Protein AF-A0A817LJ69-F1 (afdb_monomer)

Radius of gyration: 18.91 Å; Cα contacts (8 Å, |Δi|>4): 247; chains: 1; bounding box: 42×49×67 Å

Solvent-accessible surface area (backbone atoms only — not comparable to full-atom values): 13012 Å² total; per-residue (Å²): 133,82,76,87,74,73,83,72,61,78,32,80,79,81,75,79,72,78,80,63,72,78,69,65,68,77,77,53,69,60,98,86,62,83,71,70,38,56,59,54,48,52,51,45,52,50,49,45,52,50,50,36,62,74,42,54,34,46,66,83,48,51,70,53,58,65,75,51,59,88,45,86,54,73,44,82,38,85,36,38,35,72,30,66,43,64,61,76,77,80,87,45,98,85,52,84,74,53,23,44,48,58,50,49,51,51,51,53,35,52,49,24,61,49,24,70,65,59,24,91,71,23,31,35,41,39,33,47,74,40,79,62,51,69,53,40,66,52,52,71,72,47,51,68,64,68,68,51,74,50,48,80,52,86,74,70,72,59,60,58,63,50,40,37,78,69,41,88,59,45,67,81,80,68,60,68,72,59,45,47,51,39,25,23,69,54,68,33,82,84,54,86,74,41,73,31,33,48,52,50,31,74,76,38,20,36,76,33,68,71,53,43,50,42,53,48,81,130

Structure (mmCIF, N/CA/C/O backbone):
data_AF-A0A817LJ69-F1
#
_entry.id   AF-A0A817LJ69-F1
#
loop_
_atom_site.group_PDB
_atom_site.id
_atom_site.type_symbol
_atom_site.label_atom_id
_atom_site.label_alt_id
_atom_site.label_comp_id
_atom_site.label_asym_id
_atom_site.label_entity_id
_atom_site.label_seq_id
_atom_site.pdbx_PDB_ins_code
_atom_site.Cartn_x
_atom_site.Cartn_y
_atom_site.Cartn_z
_atom_site.occupancy
_atom_site.B_iso_or_equiv
_atom_site.auth_seq_id
_atom_site.auth_comp_id
_atom_site.auth_asym_id
_atom_site.auth_atom_id
_atom_site.pdbx_PDB_model_num
ATOM 1 N N . MET A 1 1 ? -7.085 -13.055 -37.480 1.00 36.28 1 MET A N 1
ATOM 2 C CA . MET A 1 1 ? -7.024 -11.848 -36.635 1.00 36.28 1 MET A CA 1
ATOM 3 C C . MET A 1 1 ? -6.356 -12.301 -35.360 1.00 36.28 1 MET A C 1
ATOM 5 O O . MET A 1 1 ? -6.911 -13.173 -34.706 1.00 36.28 1 MET A O 1
ATOM 9 N N . ASN A 1 2 ? -5.113 -11.869 -35.152 1.00 37.41 2 ASN A N 1
ATOM 10 C CA . ASN A 1 2 ? -4.294 -12.308 -34.027 1.00 37.41 2 ASN A CA 1
ATOM 11 C C . ASN A 1 2 ? -4.920 -11.793 -32.734 1.00 37.41 2 ASN A C 1
ATOM 13 O O . ASN A 1 2 ? -5.248 -10.615 -32.643 1.00 37.41 2 ASN A O 1
ATOM 17 N N . SER A 1 3 ? -5.117 -12.700 -31.785 1.00 39.06 3 SER A N 1
ATOM 18 C CA . SER A 1 3 ? -5.260 -12.373 -30.376 1.00 39.06 3 SER A CA 1
ATOM 19 C C . SER A 1 3 ? -3.998 -11.635 -29.947 1.00 39.06 3 SER A C 1
ATOM 21 O O . SER A 1 3 ? -2.903 -12.165 -30.134 1.00 39.06 3 SER A O 1
ATOM 23 N N . ASP A 1 4 ? -4.154 -10.417 -29.437 1.00 41.88 4 ASP A N 1
ATOM 24 C CA . ASP A 1 4 ? -3.091 -9.677 -28.764 1.00 41.88 4 ASP A CA 1
ATOM 25 C C . ASP A 1 4 ? -2.634 -10.505 -27.553 1.00 41.88 4 ASP A C 1
ATOM 27 O O . ASP A 1 4 ? -3.249 -10.495 -26.488 1.00 41.88 4 ASP A O 1
ATOM 31 N N . GLU A 1 5 ? -1.613 -11.329 -27.765 1.00 46.69 5 GLU A N 1
ATOM 32 C CA . GLU A 1 5 ? -0.989 -12.141 -26.732 1.00 46.69 5 GLU A CA 1
ATOM 33 C C . GLU A 1 5 ? -0.083 -11.197 -25.942 1.00 46.69 5 GLU A C 1
ATOM 35 O O . GLU A 1 5 ? 0.963 -10.761 -26.427 1.00 46.69 5 GLU A O 1
ATOM 40 N N . TYR A 1 6 ? -0.552 -10.782 -24.764 1.00 46.81 6 TYR A N 1
ATOM 41 C CA . TYR A 1 6 ? 0.228 -9.942 -23.863 1.00 46.81 6 TYR A CA 1
ATOM 42 C C . TYR A 1 6 ? 1.556 -10.645 -23.549 1.00 46.81 6 TYR A C 1
ATOM 44 O O . TYR A 1 6 ? 1.548 -11.859 -23.287 1.00 46.81 6 TYR A O 1
ATOM 52 N N . PRO A 1 7 ? 2.692 -9.926 -23.577 1.00 46.00 7 PRO A N 1
ATOM 53 C CA . PRO A 1 7 ? 3.956 -10.518 -23.184 1.00 46.00 7 PRO A CA 1
ATOM 54 C C . PRO A 1 7 ? 3.827 -11.034 -21.756 1.00 46.00 7 PRO A C 1
ATOM 56 O O . PRO A 1 7 ? 3.238 -10.396 -20.884 1.00 46.00 7 PRO A O 1
ATOM 59 N N . GLN A 1 8 ? 4.309 -12.254 -21.564 1.00 50.31 8 GLN A N 1
ATOM 60 C CA . GLN A 1 8 ? 4.265 -12.899 -20.265 1.00 50.31 8 GLN A CA 1
ATOM 61 C C . GLN A 1 8 ? 5.237 -12.174 -19.324 1.00 50.31 8 GLN A C 1
ATOM 63 O O . GLN A 1 8 ? 6.328 -11.814 -19.782 1.00 50.31 8 GLN A O 1
ATOM 68 N N . PRO A 1 9 ? 4.875 -11.973 -18.042 1.00 55.34 9 PRO A N 1
ATOM 69 C CA . PRO A 1 9 ? 5.821 -11.523 -17.027 1.00 55.34 9 PRO A CA 1
ATOM 70 C C . PRO A 1 9 ? 7.094 -12.371 -17.090 1.00 55.34 9 PRO A C 1
ATOM 72 O O . PRO A 1 9 ? 7.025 -13.583 -17.318 1.00 55.34 9 PRO A O 1
ATOM 75 N N . SER A 1 10 ? 8.256 -11.746 -16.907 1.00 56.72 10 SER A N 1
ATOM 76 C CA . SER A 1 10 ? 9.525 -12.480 -16.835 1.00 56.72 10 SER A CA 1
ATOM 77 C C . SER A 1 10 ? 9.630 -13.294 -15.542 1.00 56.72 10 SER A C 1
ATOM 79 O O . SER A 1 10 ? 10.313 -14.318 -15.522 1.00 56.72 10 SER A O 1
ATOM 81 N N . ALA A 1 11 ? 8.930 -12.862 -14.488 1.00 52.97 11 ALA A N 1
ATOM 82 C CA . ALA A 1 11 ? 8.905 -13.523 -13.195 1.00 52.97 11 ALA A CA 1
ATOM 83 C C . ALA A 1 11 ? 8.063 -14.817 -13.212 1.00 52.97 11 ALA A C 1
ATOM 85 O O . ALA A 1 11 ? 6.996 -14.864 -13.839 1.00 52.97 11 ALA A O 1
ATOM 86 N N . PRO A 1 12 ? 8.498 -15.874 -12.499 1.00 56.00 12 PRO A N 1
ATOM 87 C CA . PRO A 1 12 ? 7.677 -17.061 -12.302 1.00 56.00 12 PRO A CA 1
ATOM 88 C C . PRO A 1 12 ? 6.381 -16.702 -11.550 1.00 56.00 12 PRO A C 1
ATOM 90 O O . PRO A 1 12 ? 6.396 -15.823 -10.685 1.00 56.00 12 PRO A O 1
ATOM 93 N N . PRO A 1 13 ? 5.253 -17.378 -11.845 1.00 60.22 13 PRO A N 1
ATOM 94 C CA . PRO A 1 13 ? 4.021 -17.168 -11.097 1.00 60.22 13 PRO A CA 1
ATOM 95 C C . PRO A 1 13 ? 4.216 -17.566 -9.624 1.00 60.22 13 PRO A C 1
ATOM 97 O O . PRO A 1 13 ? 5.005 -18.477 -9.347 1.00 60.22 13 PRO A O 1
ATOM 100 N N . PRO A 1 14 ? 3.484 -16.937 -8.687 1.00 54.94 14 PRO A N 1
ATOM 101 C CA . PRO A 1 14 ? 3.523 -17.338 -7.289 1.00 54.94 14 PRO A CA 1
ATOM 102 C C . PRO A 1 14 ? 3.156 -18.822 -7.105 1.00 54.94 14 PRO A C 1
ATOM 104 O O . PRO A 1 14 ? 2.347 -19.352 -7.882 1.00 54.94 14 PRO A O 1
ATOM 107 N N . PRO A 1 15 ? 3.730 -19.521 -6.104 1.00 58.12 15 PRO A N 1
ATOM 108 C CA . PRO A 1 15 ? 3.373 -20.896 -5.815 1.00 58.12 15 PRO A CA 1
ATOM 109 C C . PRO A 1 15 ? 1.909 -20.971 -5.352 1.00 58.12 15 PRO A C 1
ATOM 111 O O . PRO A 1 15 ? 1.328 -19.985 -4.896 1.00 58.12 15 PRO A O 1
ATOM 114 N N . PRO A 1 16 ? 1.268 -22.144 -5.460 1.00 59.88 16 PRO A N 1
ATOM 115 C CA . PRO A 1 16 ? -0.074 -22.328 -4.931 1.00 59.88 16 PRO A CA 1
ATOM 116 C C . PRO A 1 16 ? -0.070 -22.239 -3.395 1.00 59.88 16 PRO A C 1
ATOM 118 O O . PRO A 1 16 ? 0.279 -23.194 -2.708 1.00 59.88 16 PRO A O 1
ATOM 121 N N . TYR A 1 17 ? -0.563 -21.121 -2.860 1.00 56.22 17 TYR A N 1
ATOM 122 C CA . TYR A 1 17 ? -0.682 -20.840 -1.419 1.00 56.22 17 TYR A CA 1
ATOM 123 C C . TYR A 1 17 ? -1.642 -21.771 -0.644 1.00 56.22 17 TYR A C 1
ATOM 125 O O . TYR A 1 17 ? -1.773 -21.702 0.575 1.00 56.22 17 TYR A O 1
ATOM 133 N N . TYR A 1 18 ? -2.323 -22.694 -1.330 1.00 50.97 18 TYR A N 1
ATOM 134 C CA . TYR A 1 18 ? -3.290 -23.612 -0.719 1.00 50.97 18 TYR A CA 1
ATOM 135 C C . TYR A 1 18 ? -2.658 -24.760 0.086 1.00 50.97 18 TYR A C 1
ATOM 137 O O . TYR A 1 18 ? -3.371 -25.404 0.858 1.00 50.97 18 TYR A O 1
ATOM 145 N N . GLU A 1 19 ? -1.359 -25.039 -0.067 1.00 44.38 19 GLU A N 1
ATOM 146 C CA . GLU A 1 19 ? -0.724 -26.192 0.592 1.00 44.38 19 GLU A CA 1
ATOM 147 C C . GLU A 1 19 ? -0.265 -25.912 2.039 1.00 44.38 19 GLU A C 1
ATOM 149 O O . GLU A 1 19 ? -0.138 -26.858 2.819 1.00 44.38 19 GLU A O 1
ATOM 154 N N . HIS A 1 20 ? -0.137 -24.643 2.454 1.00 45.78 20 HIS A N 1
ATOM 155 C CA . HIS A 1 20 ? 0.365 -24.258 3.788 1.00 45.78 20 HIS A CA 1
ATOM 156 C C . HIS A 1 20 ? -0.713 -23.800 4.794 1.00 45.78 20 HIS A C 1
ATOM 158 O O . HIS A 1 20 ? -0.434 -23.638 5.981 1.00 45.78 20 HIS A O 1
ATOM 164 N N . VAL A 1 21 ? -1.984 -23.710 4.382 1.00 47.69 21 VAL A N 1
ATOM 165 C CA . VAL A 1 21 ? -3.104 -23.174 5.200 1.00 47.69 21 VAL A CA 1
ATOM 166 C C . VAL A 1 21 ? -3.437 -24.024 6.449 1.00 47.69 21 VAL A C 1
ATOM 168 O O . VAL A 1 21 ? -4.276 -23.645 7.271 1.00 47.69 21 VAL A O 1
ATOM 171 N N . ASN A 1 22 ? -2.817 -25.194 6.625 1.00 41.47 22 ASN A N 1
ATOM 172 C CA . ASN A 1 22 ? -3.179 -26.130 7.692 1.00 41.47 22 ASN A CA 1
ATOM 173 C C . ASN A 1 22 ? -2.312 -26.082 8.960 1.00 41.47 22 ASN A C 1
ATOM 175 O O . ASN A 1 22 ? -2.765 -26.654 9.950 1.00 41.47 22 ASN A O 1
ATOM 179 N N . ASP A 1 23 ? -1.162 -25.397 8.991 1.00 48.16 23 ASP A N 1
ATOM 180 C CA . ASP A 1 23 ? -0.288 -25.413 10.187 1.00 48.16 23 ASP A CA 1
ATOM 181 C C . ASP A 1 23 ? -0.458 -24.176 11.100 1.00 48.16 23 ASP A C 1
ATOM 183 O O . ASP A 1 23 ? -0.459 -24.290 12.326 1.00 48.16 23 ASP A O 1
ATOM 187 N N . ASN A 1 24 ? -0.767 -22.998 10.542 1.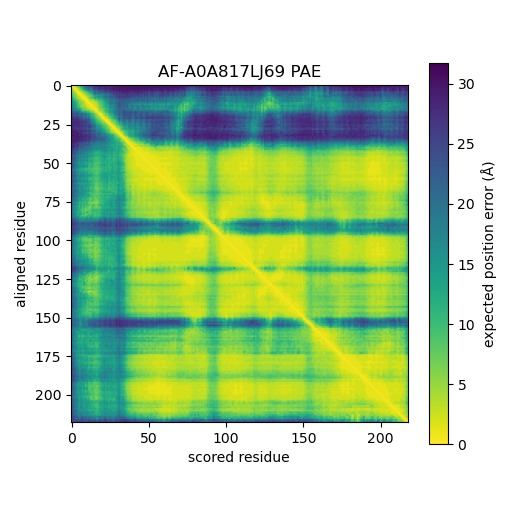00 43.06 24 ASN A N 1
ATOM 188 C CA . ASN A 1 24 ? -0.846 -21.746 11.320 1.00 43.06 24 ASN A CA 1
ATOM 189 C C . ASN A 1 24 ? -2.188 -21.491 12.037 1.00 43.06 24 ASN A C 1
ATOM 191 O O . ASN A 1 24 ? -2.324 -20.516 12.780 1.00 43.06 24 ASN A O 1
ATOM 195 N N . ARG A 1 25 ? -3.183 -22.389 11.925 1.00 46.47 25 ARG A N 1
ATOM 196 C CA . ARG A 1 25 ? -4.442 -22.272 12.702 1.00 46.47 25 ARG A CA 1
ATOM 197 C C . ARG A 1 25 ? -4.231 -22.377 14.217 1.00 46.47 25 ARG A C 1
ATOM 199 O O . ARG A 1 25 ? -5.112 -21.969 14.967 1.00 46.47 25 ARG A O 1
ATOM 206 N N . HIS A 1 26 ? -3.087 -22.899 14.666 1.00 44.28 26 HIS A N 1
ATOM 207 C CA . HIS A 1 26 ? -2.751 -23.022 16.087 1.00 44.28 26 HIS A CA 1
ATOM 208 C C . HIS A 1 26 ? -2.149 -21.758 16.723 1.00 44.28 26 HIS A C 1
ATOM 210 O O . HIS A 1 26 ? -1.996 -21.728 17.943 1.00 44.28 26 HIS A O 1
ATOM 216 N N . LEU A 1 27 ? -1.839 -20.718 15.941 1.00 43.34 27 LEU A N 1
ATOM 217 C CA . LEU A 1 27 ? -1.236 -19.475 16.447 1.00 43.34 27 LEU A CA 1
ATOM 218 C C . LEU A 1 27 ? -2.262 -18.387 16.790 1.00 43.34 27 LEU A C 1
ATOM 220 O O . LEU A 1 27 ? -1.914 -17.385 17.416 1.00 43.34 27 LEU A O 1
ATOM 224 N N . TYR A 1 28 ? -3.534 -18.596 16.443 1.00 47.81 28 TYR A N 1
ATOM 225 C CA . TYR A 1 28 ? -4.620 -17.719 16.863 1.00 47.81 28 TYR A CA 1
ATOM 226 C C . TYR A 1 28 ? -5.336 -18.334 18.069 1.00 47.81 28 TYR A C 1
ATOM 228 O O . TYR A 1 28 ? -5.794 -19.474 17.980 1.00 47.81 28 TYR A O 1
ATOM 236 N N . PRO A 1 29 ? -5.450 -17.606 19.193 1.00 46.12 29 PRO A N 1
ATOM 237 C CA . PRO A 1 29 ? -6.107 -18.131 20.380 1.00 46.12 29 PRO A CA 1
ATOM 238 C C . PRO A 1 29 ? -7.566 -18.491 20.073 1.00 46.12 29 PRO A C 1
ATOM 240 O O . PRO A 1 29 ? -8.357 -17.638 19.659 1.00 46.12 29 PRO A O 1
ATOM 243 N N . ASP A 1 30 ? -7.914 -19.762 20.289 1.00 47.28 30 ASP A N 1
ATOM 244 C CA . ASP A 1 30 ? -9.291 -20.254 20.257 1.00 47.28 30 ASP A CA 1
ATOM 245 C C . ASP A 1 30 ? -10.093 -19.513 21.347 1.00 47.28 30 ASP A C 1
ATOM 247 O O . ASP A 1 30 ? -9.645 -19.458 22.500 1.00 47.28 30 ASP A O 1
ATOM 251 N N . PRO A 1 31 ? -11.279 -18.944 21.046 1.00 45.59 31 PRO A N 1
ATOM 252 C CA . PRO A 1 31 ? -12.136 -18.317 22.054 1.00 45.59 31 PRO A CA 1
ATOM 253 C C . PRO A 1 31 ? -12.526 -19.236 23.233 1.00 45.59 31 PRO A C 1
ATOM 255 O O . PRO A 1 31 ? -13.113 -18.743 24.200 1.00 45.59 31 PRO A O 1
ATOM 258 N N . HIS A 1 32 ? -12.201 -20.535 23.195 1.00 43.31 32 HIS A N 1
ATOM 259 C CA . HIS A 1 32 ? -12.514 -21.513 24.238 1.00 43.31 32 HIS A CA 1
ATOM 260 C C . HIS A 1 32 ? -11.335 -22.084 25.057 1.00 43.31 32 HIS A C 1
ATOM 262 O O . HIS A 1 32 ? -11.575 -22.981 25.869 1.00 43.31 32 HIS A O 1
ATOM 268 N N . SER A 1 33 ? -10.101 -21.573 24.950 1.00 46.34 33 SER A N 1
ATOM 269 C CA . SER A 1 33 ? -8.949 -22.097 25.715 1.00 46.34 33 SER A CA 1
ATOM 270 C C . SER A 1 33 ? -8.419 -21.135 26.804 1.00 46.34 33 SER A C 1
ATOM 272 O O . SER A 1 33 ? -8.563 -19.913 26.754 1.00 46.34 33 SER A O 1
ATOM 274 N N . THR A 1 34 ? -7.919 -21.711 27.906 1.00 54.56 34 THR A N 1
ATOM 275 C CA . THR A 1 34 ? -7.755 -21.042 29.207 1.00 54.56 34 THR A CA 1
ATOM 276 C C . THR A 1 34 ? -6.292 -20.725 29.548 1.00 54.56 34 THR A C 1
ATOM 278 O O . THR A 1 34 ? -5.454 -21.620 29.620 1.00 54.56 34 THR A O 1
ATOM 281 N N . ARG A 1 35 ? -6.042 -19.451 29.893 1.00 49.34 35 ARG A N 1
ATOM 282 C CA . ARG A 1 35 ? -4.833 -18.826 30.489 1.00 49.34 35 ARG A CA 1
ATOM 283 C C . ARG A 1 35 ? -3.613 -18.539 29.601 1.00 49.34 35 ARG A C 1
ATOM 285 O O . ARG A 1 35 ? -3.123 -17.422 29.701 1.00 49.34 35 ARG A O 1
ATOM 292 N N . ASN A 1 36 ? -3.138 -19.439 28.741 1.00 56.00 36 ASN A N 1
ATOM 293 C CA . ASN A 1 36 ? -2.015 -19.092 27.839 1.00 56.00 36 ASN A CA 1
ATOM 294 C C . ASN A 1 36 ? -2.461 -18.178 26.678 1.00 56.00 36 ASN A C 1
ATOM 296 O O . ASN A 1 36 ? -1.698 -17.340 26.204 1.00 56.00 36 ASN A O 1
ATOM 300 N N . ASP A 1 37 ? -3.734 -18.263 26.293 1.00 59.69 37 ASP A N 1
ATOM 301 C CA . ASP A 1 37 ? -4.321 -17.447 25.227 1.00 59.69 37 ASP A CA 1
ATOM 302 C C . ASP A 1 37 ? -4.526 -15.981 25.612 1.00 59.69 37 ASP A C 1
ATOM 304 O O . ASP A 1 37 ? -4.518 -15.111 24.743 1.00 59.69 37 ASP A O 1
ATOM 308 N N . SER A 1 38 ? -4.693 -15.671 26.904 1.00 66.31 38 SER A N 1
ATOM 309 C CA . SER A 1 38 ? -4.888 -14.281 27.329 1.00 66.31 38 SER A CA 1
ATOM 310 C C . SER A 1 38 ? -3.623 -13.448 27.150 1.00 66.31 38 SER A C 1
ATOM 312 O O . SER A 1 38 ? -3.718 -12.341 26.638 1.00 66.31 38 SER A O 1
ATOM 314 N N . GLU A 1 39 ? -2.448 -13.988 27.489 1.00 68.69 39 GLU A N 1
ATOM 315 C CA . GLU A 1 39 ? -1.175 -13.274 27.307 1.00 68.69 39 GLU A CA 1
ATOM 316 C C . GLU A 1 39 ? -0.835 -13.098 25.820 1.00 68.69 39 GLU A C 1
ATOM 318 O O . GLU A 1 39 ? -0.421 -12.015 25.406 1.00 68.69 39 GLU A O 1
ATOM 323 N N . SER A 1 40 ? -1.088 -14.126 24.999 1.00 76.31 40 SER A N 1
ATOM 324 C CA . SER A 1 40 ? -0.932 -14.051 23.538 1.00 76.31 40 SER A CA 1
ATOM 325 C C . SER A 1 40 ? -1.863 -12.999 22.923 1.00 76.31 40 SER A C 1
ATOM 327 O O . SER A 1 40 ? -1.425 -12.130 22.168 1.00 76.31 40 SER A O 1
ATOM 329 N N . ARG A 1 41 ? -3.142 -12.995 23.318 1.00 78.69 41 ARG A N 1
ATOM 330 C CA . ARG A 1 41 ? -4.126 -12.016 22.845 1.00 78.69 41 ARG A CA 1
ATOM 331 C C . ARG A 1 41 ? -3.795 -10.594 23.294 1.00 78.69 41 ARG A C 1
ATOM 333 O O . ARG A 1 41 ? -3.954 -9.668 22.504 1.00 78.69 41 ARG A O 1
ATOM 340 N N . ASP A 1 42 ? -3.350 -10.409 24.532 1.00 83.81 42 ASP A N 1
ATOM 341 C CA . ASP A 1 42 ? -2.990 -9.092 25.061 1.00 83.81 42 ASP A CA 1
ATOM 342 C C . ASP A 1 42 ? -1.736 -8.543 24.360 1.00 83.81 42 ASP A C 1
ATOM 344 O O . ASP A 1 42 ? -1.712 -7.372 23.976 1.00 83.81 42 ASP A O 1
ATOM 348 N N . SER A 1 43 ? -0.741 -9.399 24.102 1.00 84.94 43 SER A N 1
ATOM 349 C CA . SER A 1 43 ? 0.445 -9.068 23.300 1.00 84.94 43 SER A CA 1
ATOM 350 C C . SER A 1 43 ? 0.073 -8.690 21.861 1.00 84.94 43 SER A C 1
ATOM 352 O O . SER A 1 43 ? 0.476 -7.634 21.367 1.00 84.94 43 SER A O 1
ATOM 354 N N . TYR A 1 44 ? -0.782 -9.488 21.215 1.00 85.31 44 TYR A N 1
ATOM 355 C CA . TYR A 1 44 ? -1.318 -9.190 19.888 1.00 85.31 44 TYR A CA 1
ATOM 356 C C . TYR A 1 44 ? -2.038 -7.835 19.862 1.00 85.31 44 TYR A C 1
ATOM 358 O O . TYR A 1 44 ? -1.742 -6.994 19.015 1.00 85.31 44 TYR A O 1
ATOM 366 N N . MET A 1 45 ? -2.953 -7.582 20.805 1.00 89.38 45 MET A N 1
ATOM 367 C CA . MET A 1 45 ? -3.706 -6.325 20.852 1.00 89.38 45 MET A CA 1
ATOM 368 C C . MET A 1 45 ? -2.786 -5.132 21.116 1.00 89.38 45 MET A C 1
ATOM 370 O O . MET A 1 45 ? -3.006 -4.056 20.562 1.00 89.38 45 MET A O 1
ATOM 374 N N . ALA A 1 46 ? -1.736 -5.302 21.921 1.00 91.38 46 ALA A N 1
ATOM 375 C CA . ALA A 1 46 ? -0.732 -4.266 22.137 1.00 91.38 46 ALA A CA 1
ATOM 376 C C . ALA A 1 46 ? 0.044 -3.945 20.848 1.00 91.38 46 ALA A C 1
ATOM 378 O O . ALA A 1 46 ? 0.174 -2.770 20.497 1.00 91.38 46 ALA A O 1
ATOM 379 N N . ASN A 1 47 ? 0.502 -4.965 20.115 1.00 90.50 47 ASN A N 1
ATOM 380 C CA . ASN A 1 47 ? 1.214 -4.793 18.846 1.00 90.50 47 ASN A CA 1
ATOM 381 C C . ASN A 1 47 ? 0.315 -4.186 17.764 1.00 90.50 47 ASN A C 1
ATOM 383 O O . ASN A 1 47 ? 0.714 -3.230 17.100 1.00 90.50 47 ASN A O 1
ATOM 387 N N . PHE A 1 48 ? -0.925 -4.663 17.652 1.00 93.50 48 PHE A N 1
ATOM 388 C CA . PHE A 1 48 ? -1.917 -4.128 16.726 1.00 93.50 48 PHE A CA 1
ATOM 389 C C . PHE A 1 48 ? -2.229 -2.655 17.015 1.00 93.50 48 PHE A C 1
ATOM 391 O O . PHE A 1 48 ? -2.156 -1.817 16.120 1.00 93.50 48 PHE A O 1
ATOM 398 N N . ASN A 1 49 ? -2.477 -2.296 18.278 1.00 94.56 49 ASN A N 1
ATOM 399 C CA . ASN A 1 49 ? -2.710 -0.901 18.659 1.00 94.56 49 ASN A CA 1
ATOM 400 C C . ASN A 1 49 ? -1.475 -0.026 18.415 1.00 94.56 49 ASN A C 1
ATOM 402 O O . ASN A 1 49 ? -1.604 1.125 17.999 1.00 94.56 49 ASN A O 1
ATOM 406 N N . LYS A 1 50 ? -0.268 -0.551 18.654 1.00 94.94 50 LYS A N 1
ATOM 407 C CA . LYS A 1 50 ? 0.979 0.156 18.344 1.00 94.94 50 LYS A CA 1
ATOM 408 C C . LYS A 1 50 ? 1.095 0.430 16.843 1.00 94.94 50 LYS A C 1
ATOM 410 O O . LYS A 1 50 ? 1.449 1.549 16.479 1.00 94.94 50 LYS A O 1
ATOM 415 N N . PHE A 1 51 ? 0.767 -0.547 15.999 1.00 95.00 51 PHE A N 1
ATOM 416 C CA . PHE A 1 51 ? 0.742 -0.398 14.544 1.00 95.00 51 PHE A CA 1
ATOM 417 C C . PHE A 1 51 ? -0.287 0.653 14.098 1.00 95.00 51 PHE A C 1
ATOM 419 O O . PHE A 1 51 ? 0.078 1.629 13.443 1.00 95.00 51 PHE A O 1
ATOM 426 N N . VAL A 1 52 ? -1.546 0.512 14.529 1.00 96.81 52 VAL A N 1
ATOM 427 C CA . VAL A 1 52 ? -2.652 1.431 14.200 1.00 96.81 52 VAL A CA 1
ATOM 428 C C . VAL A 1 52 ? -2.309 2.872 14.578 1.00 96.81 52 VAL A C 1
ATOM 430 O O . VAL A 1 52 ? -2.466 3.779 13.763 1.00 96.81 52 VAL A O 1
ATOM 433 N N . ASN A 1 53 ? -1.771 3.083 15.782 1.00 96.56 53 ASN A N 1
ATOM 434 C CA . ASN A 1 53 ? -1.377 4.412 16.246 1.00 96.56 53 ASN A CA 1
ATOM 435 C C . ASN A 1 53 ? -0.176 4.969 15.475 1.00 96.56 53 ASN A C 1
ATOM 437 O O . ASN A 1 53 ? -0.156 6.155 15.158 1.00 96.56 53 ASN A O 1
ATOM 441 N N . ARG A 1 54 ? 0.827 4.133 15.169 1.00 96.00 54 ARG A N 1
ATOM 442 C CA . ARG A 1 54 ? 2.030 4.552 14.432 1.00 96.00 54 ARG A CA 1
ATOM 443 C C . ARG A 1 54 ? 1.694 5.059 13.033 1.00 96.00 54 ARG A C 1
ATOM 445 O O . ARG A 1 54 ? 2.329 6.005 12.575 1.00 96.00 54 ARG A O 1
ATOM 452 N N . TYR A 1 55 ? 0.727 4.427 12.374 1.00 96.69 55 TYR A N 1
ATOM 453 C CA . TYR A 1 55 ? 0.338 4.746 11.001 1.00 96.69 55 TYR A CA 1
ATOM 454 C C . TYR A 1 55 ? -0.929 5.597 10.899 1.00 96.69 55 TYR A C 1
ATOM 456 O O . TYR A 1 55 ? -1.413 5.831 9.794 1.00 96.69 55 TYR A O 1
ATOM 464 N N . GLU A 1 56 ? -1.428 6.101 12.032 1.00 96.94 56 GLU A N 1
ATOM 465 C CA . GLU A 1 56 ? -2.599 6.983 12.105 1.00 96.94 56 GLU A CA 1
ATOM 466 C C . GLU A 1 56 ? -3.827 6.380 11.401 1.00 96.94 56 GLU A C 1
ATOM 468 O O . GLU A 1 56 ? -4.572 7.075 10.707 1.00 96.94 56 GLU A O 1
ATOM 473 N N . ILE A 1 57 ? -4.020 5.067 11.544 1.00 97.25 57 ILE A N 1
ATOM 474 C CA . ILE A 1 57 ? -5.149 4.358 10.939 1.00 97.25 57 ILE A CA 1
ATOM 475 C C . ILE A 1 57 ? -6.393 4.684 11.755 1.00 97.25 57 ILE A C 1
ATOM 477 O O . ILE A 1 57 ? -6.449 4.466 12.968 1.00 97.25 57 ILE A O 1
ATOM 481 N N . SER A 1 58 ? -7.405 5.223 11.090 1.00 96.06 58 SER A N 1
ATOM 482 C CA . SER A 1 58 ? -8.669 5.545 11.727 1.00 96.06 58 SER A CA 1
ATOM 483 C C . SER A 1 58 ? -9.375 4.269 12.183 1.00 96.06 58 SER A C 1
ATOM 485 O O . SER A 1 58 ? -9.254 3.198 11.586 1.00 96.06 58 SER A O 1
ATOM 487 N N . ARG A 1 59 ? -10.171 4.376 13.249 1.00 94.19 59 ARG A N 1
ATOM 488 C CA . ARG A 1 59 ? -10.840 3.215 13.853 1.00 94.19 59 ARG A CA 1
ATOM 489 C C . ARG A 1 59 ? -11.672 2.405 12.849 1.00 94.19 59 ARG A C 1
ATOM 491 O O . ARG A 1 59 ? -11.643 1.183 12.889 1.00 94.19 59 ARG A O 1
ATOM 498 N N . ALA A 1 60 ? -12.373 3.085 11.938 1.00 92.50 60 ALA A N 1
ATOM 499 C CA . ALA A 1 60 ? -13.212 2.435 10.931 1.00 92.50 60 ALA A CA 1
ATOM 500 C C . ALA A 1 60 ? -12.411 1.565 9.945 1.00 92.50 60 ALA A C 1
ATOM 502 O O . ALA A 1 60 ? -12.923 0.546 9.487 1.00 92.50 60 ALA A O 1
ATOM 503 N N . PHE A 1 61 ? -11.171 1.951 9.635 1.00 95.31 61 PHE A N 1
ATOM 504 C CA . PHE A 1 61 ? -10.263 1.168 8.798 1.00 95.31 61 PHE A CA 1
ATOM 505 C C . PHE A 1 61 ? -9.545 0.095 9.629 1.00 95.31 61 PHE A C 1
ATOM 507 O O . PHE A 1 61 ? -9.451 -1.054 9.205 1.00 95.31 61 PHE A O 1
ATOM 514 N N . ALA A 1 62 ? -9.114 0.424 10.850 1.00 94.94 62 ALA A N 1
ATOM 515 C CA . ALA A 1 62 ? -8.448 -0.518 11.747 1.00 94.94 62 ALA A CA 1
ATOM 516 C C . ALA A 1 62 ? -9.320 -1.744 12.065 1.00 94.94 62 ALA A C 1
ATOM 518 O O . ALA A 1 62 ? -8.831 -2.868 11.994 1.00 94.94 62 ALA A O 1
ATOM 519 N N . ASP A 1 63 ? -10.616 -1.557 12.337 1.00 92.81 63 ASP A N 1
ATOM 520 C CA . ASP A 1 63 ? -11.538 -2.661 12.642 1.00 92.81 63 ASP A CA 1
ATOM 521 C C . ASP A 1 63 ? -11.609 -3.705 11.498 1.00 92.81 63 ASP A C 1
ATOM 523 O O . ASP A 1 63 ? -11.896 -4.878 11.745 1.00 92.81 63 ASP A O 1
ATOM 527 N N . ARG A 1 64 ? -11.295 -3.307 10.254 1.00 93.44 64 ARG A N 1
ATOM 528 C CA . ARG A 1 64 ? -11.315 -4.173 9.060 1.00 93.44 64 ARG A CA 1
ATOM 529 C C . ARG A 1 64 ? -10.035 -4.973 8.864 1.00 93.44 64 ARG A C 1
ATOM 531 O O . ARG A 1 64 ? -10.097 -6.068 8.317 1.00 93.44 64 ARG A O 1
ATOM 538 N N . LEU A 1 65 ? -8.895 -4.502 9.376 1.00 92.19 65 LEU A N 1
ATOM 539 C CA . LEU A 1 65 ? -7.611 -5.213 9.276 1.00 92.19 65 LEU A CA 1
ATOM 540 C C . LEU A 1 65 ? -7.643 -6.610 9.906 1.00 92.19 65 LEU A C 1
ATOM 542 O O . LEU A 1 65 ? -6.845 -7.470 9.549 1.00 92.19 65 LEU A O 1
ATOM 546 N N . HIS A 1 66 ? -8.580 -6.876 10.817 1.00 88.81 66 HIS A N 1
ATOM 547 C CA . HIS A 1 66 ? -8.784 -8.218 11.356 1.00 88.81 66 HIS A CA 1
ATOM 548 C C . HIS A 1 66 ? -9.195 -9.257 10.301 1.00 88.81 66 HIS A C 1
ATOM 550 O O . HIS A 1 66 ? -9.024 -10.446 10.564 1.00 88.81 66 HIS A O 1
ATOM 556 N N . ALA A 1 67 ? -9.683 -8.837 9.128 1.00 87.31 67 ALA A N 1
ATOM 557 C CA . ALA A 1 67 ? -9.975 -9.723 8.004 1.00 87.31 67 ALA A CA 1
ATOM 558 C C . ALA A 1 67 ? -8.723 -10.415 7.436 1.00 87.31 67 ALA A C 1
ATOM 560 O O . ALA A 1 67 ? -8.850 -11.488 6.862 1.00 87.31 67 ALA A O 1
ATOM 561 N N . LEU A 1 68 ? -7.528 -9.851 7.652 1.00 85.25 68 LEU A N 1
ATOM 562 C CA . LEU A 1 68 ? -6.254 -10.431 7.208 1.00 85.25 68 LEU A CA 1
ATOM 563 C C . LEU A 1 68 ? -5.736 -11.547 8.134 1.00 85.25 68 LEU A C 1
ATOM 565 O O . LEU A 1 68 ? -4.679 -12.118 7.887 1.00 85.25 68 LEU A O 1
ATOM 569 N N . ARG A 1 69 ? -6.434 -11.861 9.236 1.00 82.88 69 ARG A N 1
ATOM 570 C CA . ARG A 1 69 ? -5.996 -12.923 10.155 1.00 82.88 69 ARG A CA 1
ATOM 571 C C . ARG A 1 69 ? -6.046 -14.289 9.479 1.00 82.88 69 ARG A C 1
ATOM 573 O O . ARG A 1 69 ? -7.096 -14.702 8.994 1.00 82.88 69 ARG A O 1
ATOM 580 N N . GLY A 1 70 ? -4.941 -15.024 9.567 1.00 77.88 70 GLY A N 1
ATOM 581 C CA . GLY A 1 70 ? -4.800 -16.353 8.978 1.00 77.88 70 GLY A CA 1
ATOM 582 C C . GLY A 1 70 ? -4.674 -16.338 7.456 1.00 77.88 70 GLY A C 1
ATOM 583 O O . GLY A 1 70 ? -4.792 -17.397 6.844 1.00 77.88 70 GLY A O 1
ATOM 584 N N . CYS A 1 71 ? -4.469 -15.161 6.862 1.00 80.12 71 CYS A N 1
ATOM 585 C CA . CYS A 1 71 ? -4.105 -15.007 5.464 1.00 80.12 71 CYS A CA 1
ATOM 586 C C . CYS A 1 71 ? -2.587 -14.908 5.344 1.00 80.12 71 CYS A C 1
ATOM 588 O O . CYS A 1 71 ? -1.945 -14.282 6.182 1.00 80.12 71 CYS A O 1
ATOM 590 N N . GLU A 1 72 ? -2.061 -15.470 4.265 1.00 80.00 72 GLU A N 1
ATOM 591 C CA . GLU A 1 72 ? -0.720 -15.169 3.778 1.00 80.00 72 GLU A CA 1
ATOM 592 C C . GLU A 1 72 ? -0.791 -13.887 2.950 1.00 80.00 72 GLU A C 1
ATOM 594 O O . GLU A 1 72 ? -1.682 -13.732 2.103 1.00 80.00 72 GLU A O 1
ATOM 599 N N . ILE A 1 73 ? 0.096 -12.935 3.235 1.00 81.50 73 ILE A N 1
ATOM 600 C CA . ILE A 1 73 ? 0.104 -11.645 2.543 1.00 81.50 73 ILE A CA 1
ATOM 601 C C . ILE A 1 73 ? 1.140 -11.688 1.423 1.00 81.50 73 ILE A C 1
ATOM 603 O O . ILE A 1 73 ? 2.339 -11.815 1.656 1.00 81.50 73 ILE A O 1
ATOM 607 N N . VAL A 1 74 ? 0.660 -11.509 0.194 1.00 84.12 74 VAL A N 1
ATOM 608 C CA . VAL A 1 74 ? 1.477 -11.524 -1.020 1.00 84.12 74 VAL A CA 1
ATOM 609 C C . VAL A 1 74 ? 1.300 -10.201 -1.743 1.00 84.12 74 VAL A C 1
ATOM 611 O O . VAL A 1 74 ? 0.174 -9.762 -1.981 1.00 84.12 74 VAL A O 1
ATOM 614 N N . PHE A 1 75 ? 2.408 -9.564 -2.109 1.00 86.06 75 PHE A N 1
ATOM 615 C CA . PHE A 1 75 ? 2.409 -8.296 -2.828 1.00 86.06 75 PHE A CA 1
ATOM 616 C C . PHE A 1 75 ? 2.981 -8.481 -4.231 1.00 86.06 75 PHE A C 1
ATOM 618 O O . PHE A 1 75 ? 4.080 -9.002 -4.385 1.00 86.06 75 PHE A O 1
ATOM 625 N N . ILE A 1 76 ? 2.263 -8.025 -5.258 1.00 86.25 76 ILE A N 1
ATOM 626 C CA . ILE A 1 76 ? 2.754 -7.998 -6.641 1.00 86.25 76 ILE A CA 1
ATOM 627 C C . ILE A 1 76 ? 3.006 -6.538 -7.013 1.00 86.25 76 ILE A C 1
ATOM 629 O O . ILE A 1 76 ? 2.084 -5.728 -7.076 1.00 86.25 76 ILE A O 1
ATOM 633 N N . CYS A 1 77 ? 4.272 -6.199 -7.221 1.00 88.62 77 CYS A N 1
ATOM 634 C CA . CYS A 1 77 ? 4.744 -4.843 -7.448 1.00 88.62 77 CYS A CA 1
ATOM 635 C C . CYS A 1 77 ? 4.953 -4.568 -8.938 1.00 88.62 77 CYS A C 1
ATOM 637 O O . CYS A 1 77 ? 5.741 -5.249 -9.594 1.00 88.62 77 CYS A O 1
ATOM 639 N N . ASP A 1 78 ? 4.321 -3.511 -9.450 1.00 86.56 78 ASP A N 1
ATOM 640 C CA . ASP A 1 78 ? 4.734 -2.923 -10.722 1.00 86.56 78 ASP A CA 1
ATOM 641 C C . ASP A 1 78 ? 6.108 -2.259 -10.560 1.00 86.56 78 ASP A C 1
ATOM 643 O O . ASP A 1 78 ? 6.315 -1.403 -9.696 1.00 86.56 78 ASP A O 1
ATOM 647 N N . ASP A 1 79 ? 7.050 -2.667 -11.398 1.00 90.25 79 ASP A N 1
ATOM 648 C CA . ASP A 1 79 ? 8.392 -2.111 -11.511 1.00 90.25 79 ASP A CA 1
ATOM 649 C C . ASP A 1 79 ? 8.711 -1.694 -12.954 1.00 90.25 79 ASP A C 1
ATOM 651 O O . ASP A 1 79 ? 9.869 -1.726 -13.373 1.00 90.25 79 ASP A O 1
ATOM 655 N N . SER A 1 80 ? 7.684 -1.269 -13.696 1.00 87.50 80 SER A N 1
ATOM 656 C CA . SER A 1 80 ? 7.802 -0.629 -15.008 1.00 87.50 80 SER A CA 1
ATOM 657 C C . SER A 1 80 ? 8.384 0.787 -14.927 1.00 87.50 80 SER A C 1
ATOM 659 O O . SER A 1 80 ? 8.273 1.483 -13.914 1.00 87.50 80 SER A O 1
ATOM 661 N N . GLY A 1 81 ? 8.923 1.293 -16.038 1.00 87.00 81 GLY A N 1
ATOM 662 C CA . GLY A 1 81 ? 9.531 2.622 -16.128 1.00 87.00 81 GLY A CA 1
ATOM 663 C C . GLY A 1 81 ? 8.572 3.746 -15.726 1.00 87.00 81 GLY A C 1
ATOM 664 O O . GLY A 1 81 ? 9.002 4.780 -15.207 1.00 87.00 81 GLY A O 1
ATOM 665 N N . SER A 1 82 ? 7.259 3.521 -15.860 1.00 85.19 82 SER A N 1
ATOM 666 C CA . SER A 1 82 ? 6.209 4.446 -15.416 1.00 85.19 82 SER A CA 1
ATOM 667 C C . SER A 1 82 ? 6.238 4.725 -13.905 1.00 85.19 82 SER A C 1
ATOM 669 O O . SER A 1 82 ? 5.804 5.793 -13.462 1.00 85.19 82 SER A O 1
ATOM 67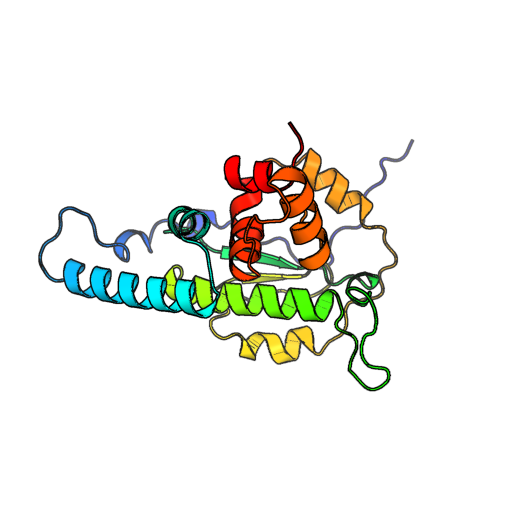1 N N . MET A 1 83 ? 6.827 3.828 -13.111 1.00 88.62 83 MET A N 1
ATOM 672 C CA . MET A 1 83 ? 7.000 3.985 -11.668 1.00 88.62 83 MET A CA 1
ATOM 673 C C . MET A 1 83 ? 8.087 5.003 -11.298 1.00 88.62 83 MET A C 1
ATOM 675 O O . MET A 1 83 ? 8.131 5.482 -10.166 1.00 88.62 83 MET A O 1
ATOM 679 N N . THR A 1 84 ? 8.913 5.433 -12.255 1.00 89.62 84 THR A N 1
ATOM 680 C CA . THR A 1 84 ? 9.826 6.575 -12.066 1.00 89.62 84 THR A CA 1
ATOM 681 C C . THR A 1 84 ? 9.109 7.926 -12.136 1.00 89.62 84 THR A C 1
ATOM 683 O O . THR A 1 84 ? 9.703 8.957 -11.813 1.00 89.62 84 THR A O 1
ATOM 686 N N . ALA A 1 85 ? 7.826 7.942 -12.525 1.00 87.62 85 ALA A N 1
ATOM 687 C CA . ALA A 1 85 ? 7.050 9.167 -12.609 1.00 87.62 85 ALA A CA 1
ATOM 688 C C . ALA A 1 85 ? 6.950 9.855 -11.236 1.00 87.62 85 ALA A C 1
ATOM 690 O O . ALA A 1 85 ? 6.722 9.196 -10.213 1.00 87.62 85 ALA A O 1
ATOM 691 N N . PRO A 1 86 ? 7.092 11.187 -11.193 1.00 88.75 86 PRO A N 1
ATOM 692 C CA . PRO A 1 86 ? 7.015 11.928 -9.950 1.00 88.75 86 PRO A CA 1
ATOM 693 C C . PRO A 1 86 ? 5.590 12.016 -9.401 1.00 88.75 86 PRO A C 1
ATOM 695 O O . PRO A 1 86 ? 4.624 12.177 -10.147 1.00 88.75 86 PRO A O 1
ATOM 698 N N . ILE A 1 87 ? 5.469 11.993 -8.075 1.00 85.25 87 ILE A N 1
ATOM 699 C CA . ILE A 1 87 ? 4.206 12.200 -7.368 1.00 85.25 87 ILE A CA 1
ATOM 700 C C . ILE A 1 87 ? 4.031 13.686 -7.040 1.00 85.25 87 ILE A C 1
ATOM 702 O O . ILE A 1 87 ? 4.670 14.251 -6.146 1.00 85.25 87 ILE A O 1
ATOM 706 N N . GLY A 1 88 ? 3.066 14.307 -7.718 1.00 74.69 88 GLY A N 1
ATOM 707 C CA . GLY A 1 88 ? 2.670 15.705 -7.547 1.00 74.69 88 GLY A CA 1
ATOM 708 C C . GLY A 1 88 ? 3.753 16.730 -7.898 1.00 74.69 88 GLY A C 1
ATOM 709 O O . GLY A 1 88 ? 4.731 16.435 -8.580 1.00 74.69 88 GLY A O 1
ATOM 710 N N . GLU A 1 89 ? 3.538 17.971 -7.460 1.00 67.94 89 GLU A N 1
ATOM 711 C CA . GLU A 1 89 ? 4.383 19.106 -7.839 1.00 67.94 89 GLU A CA 1
ATOM 712 C C . GLU A 1 89 ? 5.695 19.147 -7.040 1.00 67.94 89 GLU A C 1
ATOM 714 O O . GLU A 1 89 ? 5.757 18.777 -5.862 1.00 67.94 89 GLU A O 1
ATOM 719 N N . MET A 1 90 ? 6.762 19.598 -7.704 1.00 64.81 90 MET A N 1
ATOM 720 C CA . MET A 1 90 ? 8.085 19.768 -7.109 1.00 64.81 90 MET A CA 1
ATOM 721 C C . MET A 1 90 ? 8.060 21.004 -6.199 1.00 64.81 90 MET A C 1
ATOM 723 O O . MET A 1 90 ? 8.220 22.131 -6.654 1.00 64.81 90 MET A O 1
ATOM 727 N N . ASN A 1 91 ? 7.808 20.790 -4.906 1.00 60.25 91 ASN A N 1
ATOM 728 C CA . ASN A 1 91 ? 7.677 21.881 -3.933 1.00 60.25 91 ASN A CA 1
ATOM 729 C C . ASN A 1 91 ? 9.028 22.475 -3.492 1.00 60.25 91 ASN A C 1
ATOM 731 O O . ASN A 1 91 ? 9.056 23.564 -2.926 1.00 60.25 91 ASN A O 1
ATOM 735 N N . ASP A 1 92 ? 10.135 21.771 -3.742 1.00 68.25 92 ASP A N 1
ATOM 736 C CA . ASP A 1 92 ? 11.495 22.204 -3.415 1.00 68.25 92 ASP A CA 1
ATOM 737 C C . ASP A 1 92 ? 12.407 22.013 -4.644 1.00 68.25 92 ASP A C 1
ATOM 739 O O . ASP A 1 92 ? 12.610 20.869 -5.060 1.00 68.25 92 ASP A O 1
ATOM 743 N N . PRO A 1 93 ? 12.973 23.092 -5.225 1.00 69.69 93 PRO A N 1
ATOM 744 C CA . PRO A 1 93 ? 13.902 23.016 -6.357 1.00 69.69 93 PRO A CA 1
ATOM 745 C C . PRO A 1 93 ? 15.172 22.201 -6.075 1.00 69.69 93 PRO A C 1
ATOM 747 O O . PRO A 1 93 ? 15.859 21.799 -7.012 1.00 69.69 93 PRO A O 1
ATOM 750 N N . PHE A 1 94 ? 15.504 21.993 -4.799 1.00 75.56 94 PHE A N 1
ATOM 751 C CA . PHE A 1 94 ? 16.686 21.259 -4.348 1.00 75.56 94 PHE A CA 1
ATOM 752 C C . PHE A 1 94 ? 16.335 19.925 -3.674 1.00 75.56 94 PHE A C 1
ATOM 754 O O . PHE A 1 94 ? 17.233 19.148 -3.343 1.00 75.56 94 PHE A O 1
ATOM 761 N N . GLY A 1 95 ? 15.045 19.645 -3.475 1.00 69.69 95 GLY A N 1
ATOM 762 C CA . GLY A 1 95 ? 14.566 18.411 -2.867 1.00 69.69 95 GLY A CA 1
ATOM 763 C C . GLY A 1 95 ? 14.548 17.255 -3.865 1.00 69.69 95 GLY A C 1
ATOM 764 O O . GLY A 1 95 ? 14.253 17.437 -5.048 1.00 69.69 95 GLY A O 1
ATOM 765 N N . LYS A 1 96 ? 14.818 16.032 -3.387 1.00 76.88 96 LYS A N 1
ATOM 766 C CA . LYS A 1 96 ? 14.585 14.822 -4.190 1.00 76.88 96 LYS A CA 1
ATOM 767 C C . LYS A 1 96 ? 13.088 14.737 -4.493 1.00 76.88 96 LYS A C 1
ATOM 769 O O . LYS A 1 96 ? 12.269 14.713 -3.574 1.00 76.88 96 LYS A O 1
ATOM 774 N N . GLN A 1 97 ? 12.733 14.684 -5.773 1.00 84.00 97 GLN A N 1
ATOM 775 C CA . GLN A 1 97 ? 11.356 14.448 -6.179 1.00 84.00 97 GLN A CA 1
ATOM 776 C C . GLN A 1 97 ? 10.956 13.020 -5.792 1.00 84.00 97 GLN A C 1
ATOM 778 O O . GLN A 1 97 ? 11.665 12.071 -6.118 1.00 84.00 97 GLN A O 1
ATOM 783 N N . VAL A 1 98 ? 9.846 12.878 -5.066 1.00 88.88 98 VAL A N 1
ATOM 784 C CA . VAL A 1 98 ? 9.295 11.568 -4.695 1.00 88.88 98 VAL A CA 1
ATOM 785 C C . VAL A 1 98 ? 8.644 10.962 -5.931 1.00 88.88 98 VAL A C 1
ATOM 787 O O . VAL A 1 98 ? 7.814 11.612 -6.566 1.00 88.88 98 VAL A O 1
ATOM 790 N N . THR A 1 99 ? 9.025 9.738 -6.271 1.00 91.44 99 THR A N 1
ATOM 791 C CA . THR A 1 99 ? 8.471 8.977 -7.398 1.00 91.44 99 THR A CA 1
ATOM 792 C C . THR A 1 99 ? 7.412 7.979 -6.933 1.00 91.44 99 THR A C 1
ATOM 794 O O . THR A 1 99 ? 7.302 7.693 -5.739 1.00 91.44 99 THR A O 1
ATOM 797 N N . ARG A 1 100 ? 6.644 7.413 -7.872 1.00 91.56 100 ARG A N 1
ATOM 798 C CA . ARG A 1 100 ? 5.742 6.282 -7.585 1.00 91.56 100 ARG A CA 1
ATOM 799 C C . ARG A 1 100 ? 6.484 5.087 -7.000 1.00 91.56 100 ARG A C 1
ATOM 801 O O . ARG A 1 100 ? 5.972 4.439 -6.097 1.00 91.56 100 ARG A O 1
ATOM 808 N N . TRP A 1 101 ? 7.718 4.861 -7.437 1.00 92.62 101 TRP A N 1
ATOM 809 C CA . TRP A 1 101 ? 8.603 3.841 -6.890 1.00 92.62 101 TRP A CA 1
ATOM 810 C C . TRP A 1 101 ? 8.969 4.091 -5.420 1.00 92.62 101 TRP A C 1
ATOM 812 O O . TRP A 1 101 ? 8.929 3.170 -4.605 1.00 92.62 101 TRP A O 1
ATOM 822 N N . ASP A 1 102 ? 9.260 5.343 -5.046 1.00 92.81 102 ASP A N 1
ATOM 823 C CA . ASP A 1 102 ? 9.521 5.698 -3.644 1.00 92.81 102 ASP A CA 1
ATOM 824 C C . ASP A 1 102 ? 8.261 5.508 -2.767 1.00 92.81 102 ASP A C 1
ATOM 826 O O . ASP A 1 102 ? 8.367 5.083 -1.614 1.00 92.81 102 ASP A O 1
ATOM 830 N N . GLU A 1 103 ? 7.062 5.805 -3.290 1.00 93.44 103 GLU A N 1
ATOM 831 C CA . GLU A 1 103 ? 5.804 5.562 -2.568 1.00 93.44 103 GLU A CA 1
ATOM 832 C C . GLU A 1 103 ? 5.495 4.068 -2.440 1.00 93.44 103 GLU A C 1
ATOM 834 O O . GLU A 1 103 ? 5.164 3.627 -1.340 1.00 93.44 103 GLU A O 1
ATOM 839 N N . LEU A 1 104 ? 5.689 3.278 -3.502 1.00 93.81 104 LEU A N 1
ATOM 840 C CA . LEU A 1 104 ? 5.541 1.824 -3.452 1.00 93.81 104 LEU A CA 1
ATOM 841 C C . LEU A 1 104 ? 6.469 1.210 -2.398 1.00 93.81 104 LEU A C 1
ATOM 843 O O . LEU A 1 104 ? 6.003 0.442 -1.561 1.00 93.81 104 LEU A O 1
ATOM 847 N N . LYS A 1 105 ? 7.746 1.621 -2.346 1.00 94.94 105 LYS A N 1
ATOM 848 C CA . LYS A 1 105 ? 8.678 1.186 -1.289 1.00 94.94 105 LYS A CA 1
ATOM 849 C C . LYS A 1 105 ? 8.100 1.435 0.101 1.00 94.94 105 LYS A C 1
ATOM 851 O O . LYS A 1 105 ? 8.158 0.569 0.976 1.00 94.94 105 LYS A O 1
ATOM 856 N N . ARG A 1 106 ? 7.560 2.638 0.319 1.00 94.94 106 ARG A N 1
ATOM 857 C CA . ARG A 1 106 ? 6.956 3.020 1.598 1.00 94.94 106 ARG A CA 1
ATOM 858 C C . ARG A 1 106 ? 5.731 2.164 1.911 1.00 94.94 106 ARG A C 1
ATOM 860 O O . ARG A 1 106 ? 5.591 1.760 3.058 1.00 94.94 106 ARG A O 1
ATOM 867 N N . ILE A 1 107 ? 4.875 1.889 0.928 1.00 94.94 107 ILE A N 1
ATOM 868 C CA . ILE A 1 107 ? 3.704 1.018 1.086 1.00 94.94 107 ILE A CA 1
ATOM 869 C C . ILE A 1 107 ? 4.154 -0.372 1.536 1.00 94.94 107 ILE A C 1
ATOM 871 O O . ILE A 1 107 ? 3.764 -0.804 2.618 1.00 94.94 107 ILE A O 1
ATOM 875 N N . VAL A 1 108 ? 5.043 -1.021 0.776 1.00 94.44 108 VAL A N 1
ATOM 876 C CA . VAL A 1 108 ? 5.524 -2.378 1.086 1.00 94.44 108 VAL A CA 1
ATOM 877 C C . VAL A 1 108 ? 6.203 -2.414 2.459 1.00 94.44 108 VAL A C 1
ATOM 879 O O . VAL A 1 108 ? 5.938 -3.314 3.244 1.00 94.44 108 VAL A O 1
ATOM 882 N N . SER A 1 109 ? 6.976 -1.385 2.823 1.00 94.81 109 SER A N 1
ATOM 883 C CA . SER A 1 109 ? 7.596 -1.286 4.157 1.00 94.81 109 SER A CA 1
ATOM 884 C C . SER A 1 109 ? 6.570 -1.275 5.298 1.00 94.81 109 SER A C 1
ATOM 886 O O . SER A 1 109 ? 6.790 -1.891 6.337 1.00 94.81 109 SER A O 1
ATOM 888 N N . ILE A 1 110 ? 5.440 -0.581 5.122 1.00 94.94 110 ILE A N 1
ATOM 889 C CA . ILE A 1 110 ? 4.360 -0.562 6.121 1.00 94.94 110 ILE 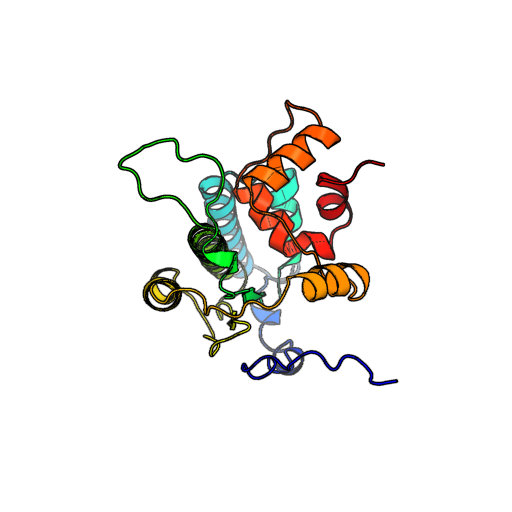A CA 1
ATOM 890 C C . ILE A 1 110 ? 3.634 -1.908 6.160 1.00 94.94 110 ILE A C 1
ATOM 892 O O . ILE A 1 110 ? 3.231 -2.350 7.233 1.00 94.94 110 ILE A O 1
ATOM 896 N N . VAL A 1 111 ? 3.475 -2.569 5.012 1.00 92.94 111 VAL A N 1
ATOM 897 C CA . VAL A 1 111 ? 2.870 -3.905 4.941 1.00 92.94 111 VAL A CA 1
ATOM 898 C C . VAL A 1 111 ? 3.757 -4.950 5.623 1.00 92.94 111 VAL A C 1
ATOM 900 O O . VAL A 1 111 ? 3.223 -5.797 6.324 1.00 92.94 111 VAL A O 1
ATOM 903 N N . VAL A 1 112 ? 5.086 -4.850 5.538 1.00 92.69 112 VAL A N 1
ATOM 904 C CA . VAL A 1 112 ? 6.004 -5.696 6.328 1.00 92.69 112 VAL A CA 1
ATOM 905 C C . VAL A 1 112 ? 5.795 -5.478 7.834 1.00 92.69 112 VAL A C 1
ATOM 907 O O . VAL A 1 112 ? 5.657 -6.431 8.600 1.00 92.69 112 VAL A O 1
ATOM 910 N N . ASP A 1 113 ? 5.679 -4.221 8.276 1.00 91.69 113 ASP A N 1
ATOM 911 C CA . ASP A 1 113 ? 5.351 -3.901 9.674 1.00 91.69 113 ASP A CA 1
ATOM 912 C C . ASP A 1 113 ? 3.983 -4.465 10.104 1.00 91.69 113 ASP A C 1
ATOM 914 O O . ASP A 1 113 ? 3.812 -4.848 11.264 1.00 91.69 113 ASP A O 1
ATOM 918 N N . LEU A 1 114 ? 3.009 -4.499 9.190 1.00 90.12 114 LEU A N 1
ATOM 919 C CA . LEU A 1 114 ? 1.686 -5.081 9.412 1.00 90.12 114 LEU A CA 1
ATOM 920 C C . LEU A 1 114 ? 1.750 -6.606 9.495 1.00 90.12 114 LEU A C 1
ATOM 922 O O . LEU A 1 114 ? 1.127 -7.192 10.377 1.00 90.12 114 LEU A O 1
ATOM 926 N N . ALA A 1 115 ? 2.496 -7.242 8.597 1.00 86.94 115 ALA A N 1
ATOM 927 C CA . ALA A 1 115 ? 2.682 -8.682 8.569 1.00 86.94 115 ALA A CA 1
ATOM 928 C C . ALA A 1 115 ? 3.301 -9.168 9.875 1.00 86.94 115 ALA A C 1
ATOM 930 O O . ALA A 1 115 ? 2.753 -10.062 10.492 1.00 86.94 115 ALA A O 1
ATOM 931 N N . ASN A 1 116 ? 4.267 -8.449 10.444 1.00 85.31 116 ASN A N 1
ATOM 932 C CA . ASN A 1 116 ? 4.783 -8.753 11.785 1.00 85.31 116 ASN A CA 1
ATOM 933 C C . ASN A 1 116 ? 3.719 -8.753 12.915 1.00 85.31 116 ASN A C 1
ATOM 935 O O . ASN A 1 116 ? 3.996 -9.208 14.027 1.00 85.31 116 ASN A O 1
ATOM 939 N N . VAL A 1 117 ? 2.507 -8.235 12.674 1.00 86.75 117 VAL A N 1
ATOM 940 C CA . VAL A 1 117 ? 1.354 -8.334 13.588 1.00 86.75 117 VAL A CA 1
ATOM 941 C C . VAL A 1 117 ? 0.479 -9.567 13.309 1.00 86.75 117 VAL A C 1
ATOM 943 O O . VAL A 1 117 ? -0.155 -10.074 14.237 1.00 86.75 117 VAL A O 1
ATOM 946 N N . PHE A 1 118 ? 0.398 -10.028 12.058 1.00 81.62 118 PHE A N 1
ATOM 947 C CA . PHE A 1 118 ? -0.586 -11.014 11.586 1.00 81.62 118 PHE A CA 1
ATOM 948 C C . PHE A 1 118 ? 0.010 -12.316 11.048 1.00 81.62 118 PHE A C 1
ATOM 950 O O . PHE A 1 118 ? -0.585 -13.371 11.270 1.00 81.62 118 PHE A O 1
ATOM 957 N N . ASP A 1 119 ? 1.146 -12.213 10.374 1.00 73.12 119 ASP A N 1
ATOM 958 C CA . ASP A 1 119 ? 1.857 -13.237 9.629 1.00 73.12 119 ASP A CA 1
ATOM 959 C C . ASP A 1 119 ? 3.303 -13.352 10.157 1.00 73.12 119 ASP A C 1
ATOM 961 O O . ASP A 1 119 ? 4.178 -12.551 9.807 1.00 73.12 119 ASP A O 1
ATOM 965 N N . PRO A 1 120 ? 3.567 -14.301 11.072 1.00 72.38 120 PRO A N 1
ATOM 966 C CA . PRO A 1 120 ? 4.898 -14.491 11.631 1.00 72.38 120 PRO A CA 1
ATOM 967 C C . PRO A 1 120 ? 5.903 -15.029 10.607 1.00 72.38 120 PRO A C 1
ATOM 969 O O . PRO A 1 120 ? 7.094 -14.964 10.903 1.00 72.38 120 PRO A O 1
ATOM 972 N N . ASP A 1 121 ? 5.444 -15.528 9.451 1.00 81.12 121 ASP A N 1
ATOM 973 C CA . ASP A 1 121 ? 6.276 -16.071 8.372 1.00 81.12 121 ASP A CA 1
ATOM 974 C C . ASP A 1 121 ? 6.702 -14.983 7.362 1.00 81.12 121 ASP A C 1
ATOM 976 O O . ASP A 1 121 ? 7.542 -15.229 6.499 1.00 81.12 121 ASP A O 1
ATOM 980 N N . GLY A 1 122 ? 6.239 -13.740 7.548 1.00 85.88 122 GLY A N 1
ATOM 981 C CA . GLY A 1 122 ? 6.635 -12.579 6.747 1.00 85.88 122 GLY A CA 1
ATOM 982 C C . GLY A 1 122 ? 5.708 -12.355 5.555 1.00 85.88 122 GLY A C 1
ATOM 983 O O . GLY A 1 122 ? 4.564 -12.787 5.570 1.00 85.88 122 GLY A O 1
ATOM 984 N N . ILE A 1 123 ? 6.175 -11.627 4.538 1.00 89.88 123 ILE A N 1
ATOM 985 C CA . ILE A 1 123 ? 5.436 -11.467 3.273 1.00 89.88 123 ILE A CA 1
ATOM 986 C C . ILE A 1 123 ? 6.275 -11.872 2.076 1.00 89.88 123 ILE A C 1
ATOM 988 O O . ILE A 1 123 ? 7.492 -11.674 2.055 1.00 89.88 123 ILE A O 1
ATOM 992 N N . ASP A 1 124 ? 5.592 -12.315 1.031 1.00 90.31 124 ASP A N 1
ATOM 993 C CA . ASP A 1 124 ? 6.196 -12.498 -0.278 1.00 90.31 124 ASP A CA 1
ATOM 994 C C . ASP A 1 124 ? 5.995 -11.252 -1.140 1.00 90.31 124 ASP A C 1
ATOM 996 O O . ASP A 1 124 ? 4.883 -10.732 -1.274 1.00 90.31 124 ASP A O 1
ATOM 1000 N N . VAL A 1 125 ? 7.073 -10.782 -1.765 1.00 90.88 125 VAL A N 1
ATOM 1001 C CA . VAL A 1 125 ? 7.055 -9.626 -2.663 1.00 90.88 125 VAL A CA 1
ATOM 1002 C C . VAL A 1 125 ? 7.520 -10.057 -4.045 1.00 90.88 125 VAL A C 1
ATOM 1004 O O . VAL A 1 125 ? 8.698 -10.323 -4.282 1.00 90.88 125 VAL A O 1
ATOM 1007 N N . TYR A 1 126 ? 6.575 -10.081 -4.973 1.00 89.88 126 TYR A N 1
ATOM 1008 C CA . TYR A 1 126 ? 6.800 -10.283 -6.395 1.00 89.88 126 TYR A CA 1
ATOM 1009 C C . TYR A 1 126 ? 6.960 -8.948 -7.090 1.00 89.88 126 TYR A C 1
ATOM 1011 O O . TYR A 1 126 ? 6.374 -7.942 -6.690 1.00 89.88 126 TYR A O 1
ATOM 1019 N N . PHE A 1 127 ? 7.691 -8.968 -8.192 1.00 88.75 127 PHE A N 1
ATOM 1020 C CA . PHE A 1 127 ? 7.762 -7.866 -9.133 1.00 88.75 127 PHE A CA 1
ATOM 1021 C C . PHE A 1 127 ? 7.363 -8.371 -10.516 1.00 88.75 127 PHE A C 1
ATOM 1023 O O . PHE A 1 127 ? 7.525 -9.553 -10.817 1.00 88.75 127 PHE A O 1
ATOM 1030 N N . LEU A 1 128 ? 6.839 -7.489 -11.363 1.00 85.62 128 LEU A N 1
ATOM 1031 C CA .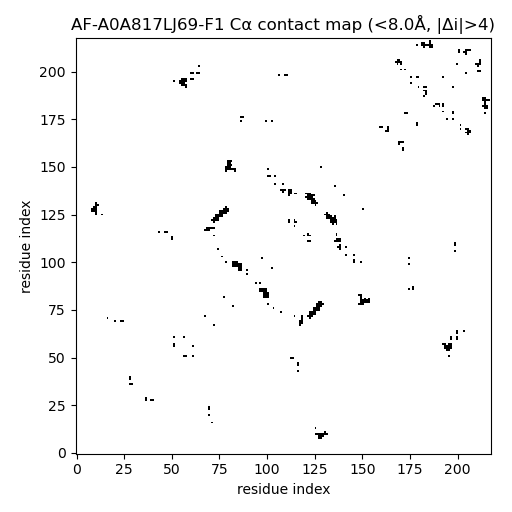 LEU A 1 128 ? 6.420 -7.881 -12.709 1.00 85.62 128 LEU A CA 1
ATOM 1032 C C . LEU A 1 128 ? 7.613 -8.192 -13.625 1.00 85.62 128 LEU A C 1
ATOM 1034 O O . LEU A 1 128 ? 7.525 -9.112 -14.441 1.00 85.62 128 LEU A O 1
ATOM 1038 N N . ASN A 1 129 ? 8.718 -7.455 -13.475 1.00 84.56 129 ASN A N 1
ATOM 1039 C CA . ASN A 1 129 ? 9.865 -7.516 -14.385 1.00 84.56 129 ASN A CA 1
ATOM 1040 C C . ASN A 1 129 ? 11.152 -8.071 -13.747 1.00 84.56 129 ASN A C 1
ATOM 1042 O O . ASN A 1 129 ? 12.160 -8.208 -14.440 1.00 84.56 129 ASN A O 1
ATOM 1046 N N . ARG A 1 130 ? 11.145 -8.439 -12.456 1.00 86.50 130 ARG A N 1
ATOM 1047 C CA . ARG A 1 130 ? 12.317 -9.000 -11.748 1.00 86.50 130 ARG A CA 1
ATOM 1048 C C . ARG A 1 130 ? 11.943 -10.131 -10.789 1.00 86.50 130 ARG A C 1
ATOM 1050 O O . ARG A 1 130 ? 10.776 -10.349 -10.482 1.00 86.50 130 ARG A O 1
ATOM 1057 N N . GLU A 1 131 ? 12.966 -10.830 -10.302 1.00 87.62 131 GLU A N 1
ATOM 1058 C CA . GLU A 1 131 ? 12.806 -11.949 -9.369 1.00 87.62 131 GLU A CA 1
ATOM 1059 C C . GLU A 1 131 ? 12.141 -11.527 -8.043 1.00 87.62 131 GLU A C 1
ATOM 1061 O O . GLU A 1 131 ? 12.427 -10.435 -7.533 1.00 87.62 131 GLU A O 1
ATOM 1066 N N . PRO A 1 132 ? 11.283 -12.390 -7.467 1.00 90.69 132 PRO A N 1
ATOM 1067 C CA . PRO A 1 132 ? 10.643 -12.148 -6.180 1.00 90.69 132 PRO A CA 1
ATOM 1068 C C . PRO A 1 132 ? 11.617 -12.267 -4.997 1.00 90.69 132 PRO A C 1
ATOM 1070 O O . PRO A 1 132 ? 12.692 -12.865 -5.090 1.00 90.69 132 PRO A O 1
ATOM 1073 N N . ILE A 1 133 ? 11.192 -11.739 -3.849 1.00 91.00 133 ILE A N 1
ATOM 1074 C CA . ILE A 1 133 ? 11.765 -12.014 -2.528 1.00 91.00 133 ILE A CA 1
ATOM 1075 C C . ILE A 1 133 ? 10.681 -12.625 -1.633 1.00 91.00 133 ILE A C 1
ATOM 1077 O O . ILE A 1 133 ? 9.524 -12.212 -1.686 1.00 91.00 133 ILE A O 1
ATOM 1081 N N . PHE A 1 134 ? 11.058 -13.605 -0.819 1.00 91.19 134 PHE A N 1
ATOM 1082 C CA . PHE A 1 134 ? 10.137 -14.380 0.015 1.00 91.19 134 PHE A CA 1
ATOM 1083 C C . PHE A 1 134 ? 10.404 -14.148 1.495 1.00 91.19 134 PHE A C 1
ATOM 1085 O O . PHE A 1 1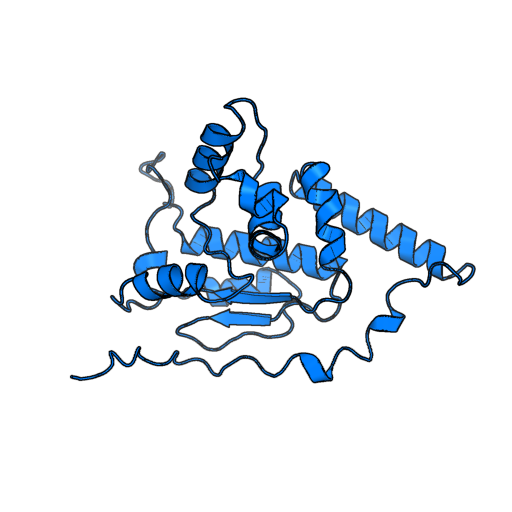34 ? 11.557 -13.904 1.863 1.00 91.19 134 PHE A O 1
ATOM 1092 N N . HIS A 1 135 ? 9.370 -14.307 2.323 1.00 90.25 135 HIS A N 1
ATOM 1093 C CA . HIS A 1 135 ? 9.463 -14.235 3.788 1.00 90.25 135 HIS A CA 1
ATOM 1094 C C . HIS A 1 135 ? 10.152 -12.953 4.293 1.00 90.25 135 HIS A C 1
ATOM 1096 O O . HIS A 1 135 ? 11.057 -12.987 5.127 1.00 90.25 135 HIS A O 1
ATOM 1102 N N . VAL A 1 136 ? 9.769 -11.797 3.746 1.00 91.38 136 VAL A N 1
ATOM 1103 C CA . VAL A 1 136 ? 10.306 -10.503 4.181 1.00 91.38 136 VAL A CA 1
ATOM 1104 C C . VAL A 1 136 ? 9.737 -10.161 5.556 1.00 91.38 136 VAL A C 1
ATOM 1106 O O . VAL A 1 136 ? 8.520 -10.029 5.708 1.00 91.38 136 VAL A O 1
ATOM 1109 N N . HIS A 1 137 ? 10.615 -9.958 6.540 1.00 90.94 137 HIS A N 1
ATOM 1110 C CA . HIS A 1 137 ? 10.235 -9.622 7.917 1.00 90.94 137 HIS A CA 1
ATOM 1111 C C . HIS A 1 137 ? 10.659 -8.213 8.323 1.00 90.94 137 HIS A C 1
ATOM 1113 O O . HIS A 1 137 ? 10.086 -7.637 9.249 1.00 90.94 137 HIS A O 1
ATOM 1119 N N . ASP A 1 138 ? 11.657 -7.640 7.653 1.00 91.62 138 ASP A N 1
ATOM 1120 C CA . ASP A 1 138 ? 12.161 -6.311 7.962 1.00 91.62 138 ASP A CA 1
ATOM 1121 C C . ASP A 1 138 ? 12.193 -5.427 6.712 1.00 91.62 138 ASP A C 1
ATOM 1123 O O . ASP A 1 138 ? 12.709 -5.785 5.655 1.00 91.62 138 ASP A O 1
ATOM 1127 N N . SER A 1 139 ? 11.656 -4.213 6.839 1.00 91.19 139 SER A N 1
ATOM 1128 C CA . SER A 1 139 ? 11.622 -3.249 5.733 1.00 91.19 139 SER A CA 1
ATOM 1129 C C . SER A 1 139 ? 13.008 -2.894 5.168 1.00 91.19 139 SER A C 1
ATOM 1131 O O . SER A 1 139 ? 13.099 -2.491 4.010 1.00 91.19 139 SER A O 1
ATOM 1133 N N . SER A 1 140 ? 14.092 -3.062 5.934 1.00 92.50 140 SER A N 1
ATOM 1134 C CA . SER A 1 140 ? 15.464 -2.856 5.452 1.00 92.50 140 SER A CA 1
ATOM 1135 C C . SER A 1 140 ? 15.888 -3.879 4.395 1.00 92.50 140 SER A C 1
ATOM 1137 O O . SER A 1 1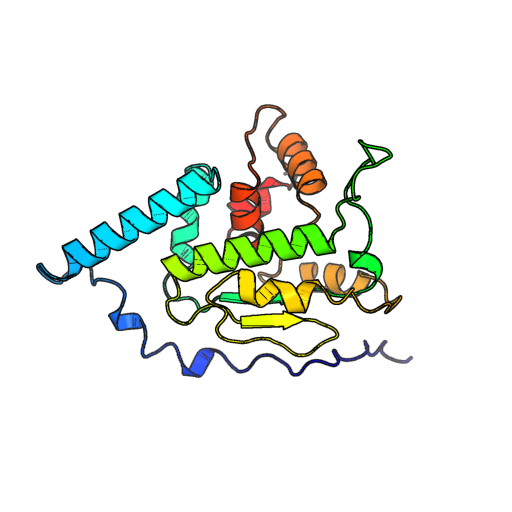40 ? 16.738 -3.577 3.557 1.00 92.50 140 SER A O 1
ATOM 1139 N N . GLU A 1 141 ? 15.251 -5.051 4.342 1.00 92.44 141 GLU A N 1
ATOM 1140 C CA . GLU A 1 141 ? 15.465 -6.041 3.278 1.00 92.44 141 GLU A CA 1
ATOM 1141 C C . GLU A 1 141 ? 15.018 -5.497 1.908 1.00 92.44 141 GLU A C 1
ATOM 1143 O O . GLU A 1 141 ? 15.565 -5.867 0.867 1.00 92.44 141 GLU A O 1
ATOM 1148 N N . LEU A 1 142 ? 14.094 -4.529 1.905 1.00 91.38 142 LEU A N 1
ATOM 1149 C CA . LEU A 1 142 ? 13.616 -3.841 0.705 1.00 91.38 142 LEU A CA 1
ATOM 1150 C C . LEU A 1 142 ? 14.594 -2.765 0.207 1.00 91.38 142 LEU A C 1
ATOM 1152 O O . LEU A 1 142 ? 14.458 -2.291 -0.922 1.00 91.38 142 LEU A O 1
ATOM 1156 N N . ASP A 1 143 ? 15.580 -2.342 1.007 1.00 91.88 143 ASP A N 1
ATOM 1157 C CA . ASP A 1 143 ? 16.444 -1.209 0.655 1.00 91.88 143 ASP A CA 1
ATOM 1158 C C . ASP A 1 143 ? 17.239 -1.459 -0.625 1.00 91.88 143 ASP A C 1
ATOM 1160 O O . ASP A 1 143 ? 17.267 -0.597 -1.506 1.00 91.88 143 ASP A O 1
ATOM 1164 N N . ASN A 1 144 ? 17.833 -2.645 -0.752 1.00 88.25 144 ASN A N 1
ATOM 1165 C CA . ASN A 1 144 ? 18.612 -3.015 -1.932 1.00 88.25 144 ASN A CA 1
ATOM 1166 C C . ASN A 1 144 ? 17.717 -3.248 -3.156 1.00 88.25 144 ASN A C 1
ATOM 1168 O O . ASN A 1 144 ? 18.079 -2.847 -4.261 1.00 88.25 144 ASN A O 1
ATOM 1172 N N . LEU A 1 145 ? 16.537 -3.843 -2.958 1.00 88.00 145 LEU A N 1
ATOM 1173 C CA . LEU A 1 145 ? 15.572 -4.116 -4.028 1.00 88.00 145 LEU A CA 1
ATOM 1174 C C . LEU A 1 145 ? 15.059 -2.825 -4.667 1.00 88.00 145 LEU A C 1
ATOM 1176 O O . LEU A 1 145 ? 15.046 -2.693 -5.890 1.00 88.00 145 LEU A O 1
ATOM 1180 N N . PHE A 1 146 ? 14.697 -1.845 -3.838 1.00 91.88 146 PHE A N 1
ATOM 1181 C CA . PHE A 1 146 ? 14.193 -0.555 -4.303 1.00 91.88 146 PHE A CA 1
ATOM 1182 C C . PHE A 1 146 ? 15.302 0.445 -4.664 1.00 91.88 146 PHE A C 1
ATOM 1184 O O . PHE A 1 146 ? 15.006 1.492 -5.241 1.00 91.88 146 PHE A O 1
ATOM 1191 N N . ALA A 1 147 ? 16.574 0.143 -4.376 1.00 90.88 147 ALA A N 1
ATOM 1192 C CA . ALA A 1 147 ? 17.708 0.916 -4.889 1.00 90.88 147 ALA A CA 1
ATOM 1193 C C . ALA A 1 147 ? 17.922 0.706 -6.398 1.00 90.88 147 ALA A C 1
ATOM 1195 O O . ALA A 1 147 ? 18.474 1.582 -7.068 1.00 90.88 147 ALA A O 1
ATOM 1196 N N . VAL A 1 148 ? 17.471 -0.433 -6.935 1.00 89.88 148 VAL A N 1
ATOM 1197 C CA . VAL A 1 148 ? 17.457 -0.703 -8.374 1.00 89.88 148 VAL A CA 1
ATOM 1198 C C . VAL A 1 148 ? 16.214 -0.061 -8.982 1.00 89.88 148 VAL A C 1
ATOM 1200 O O . VAL A 1 148 ? 15.086 -0.359 -8.580 1.00 89.88 148 VAL A O 1
ATOM 1203 N N . ALA A 1 149 ? 16.429 0.836 -9.946 1.00 87.81 149 ALA A N 1
ATOM 1204 C CA . ALA A 1 149 ? 15.347 1.537 -10.623 1.00 87.81 149 ALA A CA 1
ATOM 1205 C C . ALA A 1 149 ? 14.378 0.556 -11.325 1.00 87.81 149 ALA A C 1
ATOM 1207 O O . ALA A 1 149 ? 14.784 -0.547 -11.699 1.00 87.81 149 ALA A O 1
ATOM 1208 N N . PRO A 1 150 ? 13.105 0.943 -11.502 1.00 89.50 150 PRO A N 1
ATOM 1209 C CA . PRO A 1 150 ? 12.168 0.245 -12.382 1.00 89.50 150 PRO A CA 1
ATOM 1210 C C . PRO A 1 150 ? 12.741 0.037 -13.794 1.00 89.50 150 PRO A C 1
ATOM 1212 O O . PRO A 1 150 ? 13.482 0.894 -14.287 1.00 89.50 150 PRO A O 1
ATOM 1215 N N . GLU A 1 151 ? 12.415 -1.083 -14.440 1.00 80.81 151 GLU A N 1
ATOM 1216 C CA . GLU A 1 151 ? 12.860 -1.366 -15.808 1.00 80.81 151 GLU A CA 1
ATOM 1217 C C . GLU A 1 151 ? 12.049 -0.552 -16.819 1.00 80.81 151 GLU A C 1
ATOM 1219 O O . GLU A 1 151 ? 10.826 -0.482 -16.730 1.00 80.81 151 GLU A O 1
ATOM 1224 N N . ASP A 1 152 ? 12.717 0.059 -17.803 1.00 67.12 152 ASP A N 1
ATOM 1225 C CA . ASP A 1 152 ? 12.079 0.844 -18.870 1.00 67.12 152 ASP A CA 1
ATOM 1226 C C . ASP A 1 152 ? 11.398 -0.066 -19.908 1.00 67.12 152 ASP A C 1
ATOM 1228 O O . ASP A 1 152 ? 11.796 -0.148 -21.071 1.00 67.12 152 ASP A O 1
ATOM 1232 N N . ASP A 1 153 ? 10.368 -0.788 -19.472 1.00 60.97 153 ASP A N 1
ATOM 1233 C CA . ASP A 1 153 ? 9.357 -1.329 -20.365 1.00 60.97 153 ASP A CA 1
ATOM 1234 C C . ASP A 1 153 ? 8.319 -0.231 -20.636 1.00 60.97 153 ASP A C 1
ATOM 1236 O O . ASP A 1 153 ? 7.549 0.172 -19.763 1.00 60.97 153 ASP A O 1
ATOM 1240 N N . ASN A 1 154 ? 8.306 0.270 -21.873 1.00 52.84 154 ASN A N 1
ATOM 1241 C CA . ASN A 1 154 ? 7.347 1.264 -22.364 1.00 52.84 154 ASN A CA 1
ATOM 1242 C C . ASN A 1 154 ? 5.926 0.695 -22.565 1.00 52.84 154 ASN A C 1
ATOM 1244 O O . ASN A 1 154 ? 5.078 1.338 -23.198 1.00 52.84 154 ASN A O 1
ATOM 1248 N N . GLN A 1 155 ? 5.633 -0.511 -22.079 1.00 55.22 155 GLN A N 1
ATOM 1249 C CA . GLN A 1 155 ? 4.300 -1.074 -22.194 1.00 55.22 155 GLN A CA 1
ATOM 1250 C C . GLN A 1 155 ? 3.278 -0.345 -21.334 1.00 55.22 155 GLN A C 1
ATOM 1252 O O . GLN A 1 155 ? 3.449 -0.029 -20.161 1.00 55.22 155 GLN A O 1
ATOM 1257 N N . SER A 1 156 ? 2.164 -0.048 -21.991 1.00 54.00 156 SER A N 1
ATOM 1258 C CA . SER A 1 156 ? 1.079 0.738 -21.436 1.00 54.00 156 SER A CA 1
ATOM 1259 C C . SER A 1 156 ? 0.358 -0.028 -20.321 1.00 54.00 156 SER A C 1
ATOM 1261 O O . SER A 1 156 ? -0.090 -1.151 -20.543 1.00 54.00 156 SER A O 1
ATOM 1263 N N . MET A 1 157 ? 0.114 0.648 -19.190 1.00 63.03 157 MET A N 1
ATOM 1264 C CA . MET A 1 157 ? -0.689 0.245 -18.007 1.00 63.03 157 MET A CA 1
ATOM 1265 C C . MET A 1 157 ? -2.144 -0.183 -18.302 1.00 63.03 157 MET A C 1
ATOM 1267 O O . MET A 1 157 ? -2.982 -0.310 -17.407 1.00 63.03 157 MET A O 1
ATOM 1271 N N . LYS A 1 158 ? -2.502 -0.347 -19.576 1.00 67.81 158 LYS A N 1
ATOM 1272 C CA . LYS A 1 158 ? -3.848 -0.683 -20.020 1.00 67.81 158 LYS A CA 1
ATOM 1273 C C . LYS A 1 158 ? -4.272 -2.062 -19.510 1.00 67.81 158 LYS A C 1
ATOM 1275 O O . LYS A 1 158 ? -5.429 -2.217 -19.146 1.00 67.81 158 LYS A O 1
ATOM 1280 N N . TYR A 1 159 ? -3.352 -3.024 -19.430 1.00 72.31 159 TYR A N 1
ATOM 1281 C CA . TYR A 1 159 ? -3.688 -4.373 -18.974 1.00 72.31 159 TYR A CA 1
ATOM 1282 C C . TYR A 1 159 ? -4.061 -4.418 -17.485 1.00 72.31 159 TYR A C 1
ATOM 1284 O O . TYR A 1 159 ? -5.015 -5.106 -17.155 1.00 72.31 159 TYR A O 1
ATOM 1292 N N . LEU A 1 160 ? -3.412 -3.635 -16.608 1.00 74.12 160 LEU A N 1
ATOM 1293 C CA . LEU A 1 160 ? -3.785 -3.565 -15.184 1.00 74.12 160 LEU A CA 1
ATOM 1294 C C . LEU A 1 160 ? -5.209 -3.027 -15.007 1.00 74.12 160 LEU A C 1
ATOM 1296 O O . LEU A 1 160 ? -6.009 -3.620 -14.296 1.00 74.12 160 LEU A O 1
ATOM 1300 N N . ASN A 1 161 ? -5.563 -1.966 -15.737 1.00 74.06 161 ASN A N 1
ATOM 1301 C CA . ASN A 1 161 ? -6.928 -1.425 -15.740 1.00 74.06 161 ASN A CA 1
ATOM 1302 C C . ASN A 1 161 ? -7.962 -2.388 -16.353 1.00 74.06 161 ASN A C 1
ATOM 1304 O O . ASN A 1 161 ? -9.153 -2.307 -16.052 1.00 74.06 161 ASN A O 1
ATOM 1308 N N . ASP A 1 162 ? -7.535 -3.248 -17.280 1.00 79.31 162 ASP A N 1
ATOM 1309 C CA . ASP A 1 162 ? -8.388 -4.291 -17.847 1.00 79.31 162 ASP A CA 1
ATOM 1310 C C . ASP A 1 162 ? -8.543 -5.459 -16.842 1.00 79.31 162 ASP A C 1
ATOM 1312 O O . ASP A 1 162 ? -9.630 -6.029 -16.733 1.00 79.31 162 ASP A O 1
ATOM 1316 N N . TRP A 1 163 ? -7.503 -5.783 -16.065 1.00 81.50 163 TRP A N 1
ATOM 1317 C CA . TRP A 1 163 ? -7.528 -6.797 -15.004 1.00 81.50 163 TRP A CA 1
ATOM 1318 C C . TRP A 1 163 ? -8.412 -6.392 -13.833 1.00 81.50 163 TRP A C 1
ATOM 1320 O O . TRP A 1 163 ? -9.228 -7.201 -13.410 1.00 81.50 163 TRP A O 1
ATOM 1330 N N . ASP A 1 164 ? -8.320 -5.146 -13.380 1.00 77.06 164 ASP A N 1
ATOM 1331 C CA . ASP A 1 164 ? -9.182 -4.559 -12.344 1.00 77.06 164 ASP A CA 1
ATOM 1332 C C . ASP A 1 164 ? -10.679 -4.837 -12.595 1.00 77.06 164 ASP A C 1
ATOM 1334 O O . ASP A 1 164 ? -11.437 -5.249 -11.726 1.00 77.06 164 ASP A O 1
ATOM 1338 N N . LYS A 1 165 ? -11.101 -4.739 -13.860 1.00 78.81 165 LYS A N 1
ATOM 1339 C CA . LYS A 1 165 ? -12.499 -4.948 -14.274 1.00 78.81 165 LYS A CA 1
ATOM 1340 C C . LYS A 1 165 ? -12.896 -6.406 -14.456 1.00 78.81 165 LYS A C 1
ATOM 1342 O O . LYS A 1 165 ? -14.081 -6.696 -14.630 1.00 78.81 165 LYS A O 1
ATOM 1347 N N . THR A 1 166 ? -11.927 -7.308 -14.563 1.00 80.44 166 THR A N 1
ATOM 1348 C CA . THR A 1 166 ? -12.161 -8.685 -15.022 1.00 80.44 166 THR A CA 1
ATOM 1349 C C . THR A 1 166 ? -11.788 -9.737 -13.991 1.00 80.44 166 THR A C 1
ATOM 1351 O O . THR A 1 166 ? -12.362 -10.827 -14.024 1.00 80.44 166 THR A O 1
ATOM 1354 N N . ILE A 1 167 ? -10.882 -9.424 -13.065 1.00 76.75 167 ILE A N 1
ATOM 1355 C CA . ILE A 1 167 ? -10.434 -10.307 -11.994 1.00 76.75 167 ILE A CA 1
ATOM 1356 C C . ILE A 1 167 ? -11.192 -9.932 -10.715 1.00 76.75 167 ILE A C 1
ATOM 1358 O O . ILE A 1 167 ? -10.999 -8.841 -10.187 1.00 76.75 167 ILE A O 1
ATOM 1362 N N . PRO A 1 168 ? -12.057 -10.820 -10.189 1.00 74.12 168 PRO A N 1
ATOM 1363 C CA . PRO A 1 168 ? -12.754 -10.564 -8.938 1.00 74.12 168 PRO A CA 1
ATOM 1364 C C . PRO A 1 168 ? -11.769 -10.317 -7.798 1.00 74.12 168 PRO A C 1
ATOM 1366 O O . PRO A 1 168 ? -10.827 -11.086 -7.609 1.00 74.12 168 PRO A O 1
ATOM 1369 N N . ASN A 1 169 ? -12.062 -9.300 -6.995 1.00 74.81 169 ASN A N 1
ATOM 1370 C CA . ASN A 1 169 ? -11.276 -8.889 -5.837 1.00 74.81 169 ASN A CA 1
ATOM 1371 C C . ASN A 1 169 ? -9.864 -8.361 -6.127 1.00 74.81 169 ASN A C 1
ATOM 1373 O O . ASN A 1 169 ? -9.023 -8.348 -5.228 1.00 74.81 169 ASN A O 1
ATOM 1377 N N . LEU A 1 170 ? -9.608 -7.921 -7.357 1.00 77.38 170 LEU A N 1
ATOM 1378 C CA . LEU A 1 170 ? -8.452 -7.101 -7.691 1.00 77.38 170 LEU A CA 1
ATOM 1379 C C . LEU A 1 170 ? -8.881 -5.628 -7.679 1.00 77.38 170 LEU A C 1
ATOM 1381 O O . LEU A 1 170 ? -9.932 -5.317 -8.224 1.00 77.38 170 LEU A O 1
ATOM 1385 N N . ASP A 1 171 ? -8.077 -4.764 -7.058 1.00 75.88 171 ASP A N 1
ATOM 1386 C CA . ASP A 1 171 ? -8.260 -3.304 -7.057 1.00 75.88 171 ASP A CA 1
ATOM 1387 C C . ASP A 1 171 ? -6.950 -2.653 -7.535 1.00 75.88 171 ASP A C 1
ATOM 1389 O O . ASP A 1 171 ? -5.869 -2.958 -7.014 1.00 75.88 171 ASP A O 1
ATOM 1393 N N . VAL A 1 172 ? -7.024 -1.793 -8.551 1.00 78.31 172 VAL A N 1
ATOM 1394 C CA . VAL A 1 172 ? -5.897 -0.980 -9.029 1.00 78.31 172 VAL A CA 1
ATOM 1395 C C . VAL A 1 172 ? -5.983 0.417 -8.434 1.00 78.31 172 VAL A C 1
ATOM 1397 O O . VAL A 1 172 ? -6.737 1.278 -8.882 1.00 78.31 172 VAL A O 1
ATOM 1400 N N . VAL A 1 173 ? -5.114 0.673 -7.461 1.00 75.31 173 VAL A N 1
ATOM 1401 C CA . VAL A 1 173 ? -5.122 1.924 -6.701 1.00 75.31 173 VAL A CA 1
ATOM 1402 C C . VAL A 1 173 ? -4.164 2.961 -7.307 1.00 75.31 173 VAL A C 1
ATOM 1404 O O . VAL A 1 173 ? -3.048 2.640 -7.726 1.00 75.31 173 VAL A O 1
ATOM 1407 N N . ALA A 1 174 ? -4.591 4.228 -7.355 1.00 76.88 174 ALA A N 1
ATOM 1408 C CA . ALA A 1 174 ? -3.745 5.363 -7.739 1.00 76.88 174 ALA A CA 1
ATOM 1409 C C . ALA A 1 174 ? -2.774 5.762 -6.610 1.00 76.88 174 ALA A C 1
ATOM 1411 O O . ALA A 1 174 ? -2.879 5.270 -5.498 1.00 76.88 174 ALA A O 1
ATOM 1412 N N . ASP A 1 175 ? -1.855 6.708 -6.853 1.00 87.31 175 ASP A N 1
ATOM 1413 C CA . ASP A 1 175 ? -1.022 7.255 -5.768 1.00 87.31 175 ASP A CA 1
ATOM 1414 C C . ASP A 1 175 ? -1.868 7.891 -4.649 1.00 87.31 175 ASP A C 1
ATOM 1416 O O . ASP A 1 175 ? -2.953 8.434 -4.892 1.00 87.31 175 ASP A O 1
ATOM 1420 N N . TYR A 1 176 ? -1.340 7.902 -3.421 1.00 91.94 176 TYR A N 1
ATOM 1421 C CA . TYR A 1 176 ? -2.093 8.333 -2.233 1.00 91.94 176 TYR A CA 1
ATOM 1422 C C . TYR A 1 176 ? -2.709 9.730 -2.371 1.00 91.94 176 TYR A C 1
ATOM 1424 O O . TYR A 1 176 ? -3.790 10.005 -1.847 1.00 91.94 176 TYR A O 1
ATOM 1432 N N . ARG A 1 177 ? -2.019 10.663 -3.039 1.00 88.88 177 ARG A N 1
ATOM 1433 C CA . ARG A 1 177 ? -2.510 12.043 -3.154 1.00 88.88 177 ARG A CA 1
ATOM 1434 C C . ARG A 1 177 ? -3.745 12.117 -4.032 1.00 88.88 177 ARG A C 1
ATOM 1436 O O . ARG A 1 177 ? -4.643 12.904 -3.727 1.00 88.88 177 ARG A O 1
ATOM 1443 N N . ASN A 1 178 ? -3.757 11.368 -5.126 1.00 89.06 178 ASN A N 1
ATOM 1444 C CA . ASN A 1 178 ? -4.902 11.306 -6.019 1.00 89.06 178 ASN A CA 1
ATOM 1445 C C . ASN A 1 178 ? -6.047 10.531 -5.365 1.00 89.06 178 ASN A C 1
ATOM 1447 O O . ASN A 1 178 ? -7.142 11.084 -5.268 1.00 89.06 178 ASN A O 1
ATOM 1451 N N . GLU A 1 179 ? -5.753 9.384 -4.753 1.00 90.38 179 GLU A N 1
ATOM 1452 C CA . GLU A 1 179 ? -6.737 8.590 -4.012 1.00 90.38 179 GLU A CA 1
ATOM 1453 C C . GLU A 1 179 ? -7.424 9.419 -2.915 1.00 90.38 179 GLU A C 1
ATOM 1455 O O . GLU A 1 179 ? -8.648 9.513 -2.826 1.00 90.38 179 GLU A O 1
ATOM 1460 N N . LYS A 1 180 ? -6.640 10.156 -2.121 1.00 92.06 180 LYS A N 1
ATOM 1461 C CA . LYS A 1 180 ? -7.171 11.042 -1.080 1.00 92.06 180 LYS A CA 1
ATOM 1462 C C . LYS A 1 180 ? -8.090 12.126 -1.630 1.00 92.06 180 LYS A C 1
ATOM 1464 O O . LYS A 1 180 ? -9.089 12.452 -0.989 1.00 92.06 180 LYS A O 1
ATOM 1469 N N . LYS A 1 181 ? -7.756 12.720 -2.779 1.00 90.81 181 LYS A N 1
ATOM 1470 C CA . LYS A 1 181 ? -8.616 13.734 -3.404 1.00 90.81 181 LYS A CA 1
ATOM 1471 C C . LYS A 1 181 ? -9.947 13.122 -3.815 1.00 90.81 181 LYS A C 1
ATOM 1473 O O . LYS A 1 181 ? -10.973 13.749 -3.575 1.00 90.81 181 LYS A O 1
ATOM 1478 N N . GLU A 1 182 ? -9.935 11.932 -4.401 1.00 90.19 182 GLU A N 1
ATOM 1479 C CA . GLU A 1 182 ? -11.144 11.232 -4.840 1.00 90.19 182 GLU A CA 1
ATOM 1480 C C . GLU A 1 182 ? -12.033 10.858 -3.652 1.00 90.19 182 GLU A C 1
ATOM 1482 O O . GLU A 1 182 ? -13.200 11.256 -3.614 1.00 90.19 182 GLU A O 1
ATOM 1487 N N . VAL A 1 183 ? -11.458 10.257 -2.606 1.00 90.56 183 VAL A N 1
ATOM 1488 C CA . VAL A 1 183 ? -12.162 9.987 -1.342 1.00 90.56 183 VAL A CA 1
ATOM 1489 C C . VAL A 1 183 ? -12.774 11.268 -0.770 1.00 90.56 183 VAL A C 1
ATOM 1491 O O . VAL A 1 183 ? -13.945 11.286 -0.398 1.00 90.56 183 VAL A O 1
ATOM 1494 N N . GLN A 1 184 ? -12.036 12.381 -0.738 1.00 91.88 184 GLN A N 1
ATOM 1495 C CA . GLN A 1 184 ? -12.558 13.660 -0.240 1.00 91.88 184 GLN A CA 1
ATOM 1496 C C . GLN A 1 184 ? -13.628 14.282 -1.150 1.00 91.88 184 GLN A C 1
ATOM 1498 O O . GLN A 1 184 ? -14.510 14.994 -0.664 1.00 91.88 184 GLN A O 1
ATOM 1503 N N . MET A 1 185 ? -13.590 14.029 -2.460 1.00 89.69 185 MET A N 1
ATOM 1504 C CA . MET A 1 185 ? -14.654 14.443 -3.378 1.00 89.69 185 MET A CA 1
ATOM 1505 C C . MET A 1 185 ? -15.945 13.651 -3.148 1.00 89.69 185 MET A C 1
ATOM 1507 O O . MET A 1 185 ? -17.025 14.229 -3.277 1.00 89.69 185 MET A O 1
ATOM 1511 N N . CYS A 1 186 ? -15.847 12.368 -2.792 1.00 87.62 186 CYS A N 1
ATOM 1512 C CA . CYS A 1 186 ? -16.995 11.481 -2.584 1.00 87.62 186 CYS A CA 1
ATOM 1513 C C . CYS A 1 186 ? -17.558 11.554 -1.154 1.00 87.62 186 CYS A C 1
ATOM 1515 O O . CYS A 1 186 ? -18.772 11.604 -0.962 1.00 87.62 186 CYS A O 1
ATOM 1517 N N . ARG A 1 187 ? -16.690 11.609 -0.137 1.00 88.69 187 ARG A N 1
ATOM 1518 C CA . ARG A 1 187 ? -17.051 11.587 1.295 1.00 88.69 187 ARG A CA 1
ATOM 1519 C C . ARG A 1 187 ? -17.132 12.968 1.943 1.00 88.69 187 ARG A C 1
ATOM 1521 O O . ARG A 1 187 ? -17.672 13.097 3.039 1.00 88.69 187 ARG A O 1
ATOM 1528 N N . GLY A 1 188 ? -16.643 13.998 1.256 1.00 90.38 188 GLY A N 1
ATOM 1529 C CA . GLY A 1 188 ? -16.597 15.375 1.737 1.00 90.38 188 GLY A CA 1
ATOM 1530 C C . GLY A 1 188 ? -15.190 15.807 2.151 1.00 90.38 188 GLY A C 1
ATOM 1531 O O . GLY A 1 188 ? -14.365 15.007 2.587 1.00 90.38 188 GLY A O 1
ATOM 1532 N N . LYS A 1 189 ? -14.916 17.112 2.030 1.00 89.19 189 LYS A N 1
ATOM 1533 C CA . LYS A 1 189 ? -13.578 17.694 2.249 1.00 89.19 189 LYS A CA 1
ATOM 1534 C C . LYS A 1 189 ? -13.037 17.500 3.667 1.00 89.19 189 LYS A C 1
ATOM 1536 O O . LYS A 1 189 ? -11.824 17.462 3.844 1.00 89.19 189 LYS A O 1
ATOM 1541 N N . ASP A 1 190 ? -13.931 17.369 4.643 1.00 91.62 190 ASP A N 1
ATOM 1542 C CA . ASP A 1 190 ? -13.585 17.180 6.053 1.00 91.62 190 ASP A CA 1
ATOM 1543 C C . ASP A 1 190 ? -13.376 15.702 6.421 1.00 91.62 190 ASP A C 1
ATOM 1545 O O . ASP A 1 190 ? -13.015 15.394 7.557 1.00 91.62 190 ASP A O 1
ATOM 1549 N N . PHE A 1 191 ? -13.588 14.777 5.476 1.00 91.94 191 PHE A N 1
ATOM 1550 C CA . PHE A 1 191 ? -13.304 13.367 5.695 1.00 91.94 191 PHE A CA 1
ATOM 1551 C C . PHE A 1 191 ? -11.797 13.170 5.889 1.00 91.94 191 PHE A C 1
ATOM 1553 O O . PHE A 1 191 ? -10.976 13.496 5.021 1.00 91.94 191 PHE A O 1
ATOM 1560 N N . GLN A 1 192 ? -11.434 12.656 7.062 1.00 92.94 192 GLN A N 1
ATOM 1561 C CA . GLN A 1 192 ? -10.057 12.322 7.383 1.00 92.94 192 GLN A CA 1
ATOM 1562 C C . GLN A 1 192 ? -9.700 11.004 6.706 1.00 92.94 192 GLN A C 1
ATOM 1564 O O . GLN A 1 192 ? -10.354 9.991 6.921 1.00 92.94 192 GLN A O 1
ATOM 1569 N N . PHE A 1 193 ? -8.660 11.055 5.884 1.00 94.62 193 PHE A N 1
ATOM 1570 C CA . PHE A 1 193 ? -8.093 9.902 5.205 1.00 94.62 193 PHE A CA 1
ATOM 1571 C C . PHE A 1 193 ? -6.577 10.021 5.319 1.00 94.62 193 PHE A C 1
ATOM 1573 O O . PHE A 1 193 ? -5.971 10.940 4.740 1.00 94.62 193 PHE A O 1
ATOM 1580 N N . SER A 1 194 ? -5.995 9.203 6.192 1.00 95.94 194 SER A N 1
ATOM 1581 C CA . SER A 1 194 ? -4.560 9.170 6.457 1.00 95.94 194 SER A CA 1
ATOM 1582 C C . SER A 1 194 ? -3.834 8.286 5.442 1.00 95.94 194 SER A C 1
ATOM 1584 O O . SER A 1 194 ? -4.450 7.567 4.656 1.00 95.94 194 SER A O 1
ATOM 1586 N N . PHE A 1 195 ? -2.499 8.320 5.460 1.00 95.50 195 PHE A N 1
ATOM 1587 C CA . PHE A 1 195 ? -1.725 7.366 4.664 1.00 95.50 195 PHE A CA 1
ATOM 1588 C C . PHE A 1 195 ? -1.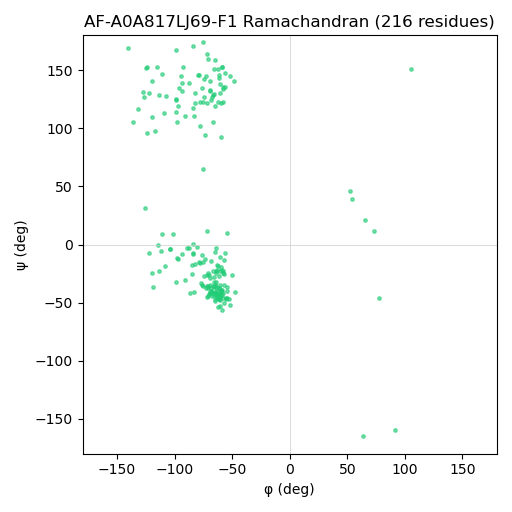932 5.933 5.172 1.00 95.50 195 PHE A C 1
ATOM 1590 O O . PHE A 1 195 ? -1.933 5.006 4.377 1.00 95.50 195 PHE A O 1
ATOM 1597 N N . GLY A 1 196 ? -2.147 5.740 6.477 1.00 96.38 196 GLY A N 1
ATOM 1598 C CA . GLY A 1 196 ? -2.472 4.430 7.030 1.00 96.38 196 GLY A CA 1
ATOM 1599 C C . GLY A 1 196 ? -3.829 3.907 6.557 1.00 96.38 196 GLY A C 1
ATOM 1600 O O . GLY A 1 196 ? -3.918 2.743 6.184 1.00 96.38 196 GLY A O 1
ATOM 1601 N N . ASP A 1 197 ? -4.861 4.757 6.502 1.00 96.19 197 ASP A N 1
ATOM 1602 C CA . ASP A 1 197 ? -6.174 4.381 5.946 1.00 96.19 197 ASP A CA 1
ATOM 1603 C C . ASP A 1 197 ? -6.049 3.931 4.481 1.00 96.19 197 ASP A C 1
ATOM 1605 O O . ASP A 1 197 ? -6.656 2.947 4.060 1.00 96.19 197 ASP A O 1
ATOM 1609 N N . TYR A 1 198 ? -5.200 4.620 3.720 1.00 95.50 198 TYR A N 1
ATOM 1610 C CA . TYR A 1 198 ? -4.873 4.268 2.344 1.00 95.50 198 TYR A CA 1
ATOM 1611 C C . TYR A 1 198 ? -4.211 2.885 2.215 1.00 95.50 198 TYR A C 1
ATOM 1613 O O . TYR A 1 198 ? -4.614 2.109 1.354 1.00 95.50 198 TYR A O 1
ATOM 1621 N N . ILE A 1 199 ? -3.283 2.517 3.111 1.00 94.31 199 ILE A N 1
ATOM 1622 C CA . ILE A 1 199 ? -2.705 1.157 3.145 1.00 94.31 199 ILE A CA 1
ATOM 1623 C C . ILE A 1 199 ? -3.787 0.099 3.377 1.00 94.31 199 ILE A C 1
ATOM 1625 O O . ILE A 1 199 ? -3.790 -0.937 2.718 1.00 94.31 199 ILE A O 1
ATOM 1629 N N . VAL A 1 200 ? -4.731 0.359 4.286 1.00 94.38 200 VAL A N 1
ATOM 1630 C CA . VAL A 1 200 ? -5.846 -0.566 4.527 1.00 94.38 200 VAL A CA 1
ATOM 1631 C C . VAL A 1 200 ? -6.721 -0.709 3.278 1.00 94.38 200 VAL A C 1
ATOM 1633 O O . VAL A 1 200 ? -7.124 -1.827 2.962 1.00 94.38 200 VAL A O 1
ATOM 1636 N N . LYS A 1 201 ? -6.979 0.381 2.538 1.00 91.62 201 LYS A N 1
ATOM 1637 C CA . LYS A 1 201 ? -7.692 0.302 1.254 1.00 91.62 201 LYS A CA 1
ATOM 1638 C C . LYS A 1 201 ? -6.917 -0.521 0.223 1.00 91.62 201 LYS A C 1
ATOM 1640 O O . LYS A 1 201 ? -7.532 -1.369 -0.397 1.00 91.62 201 LYS A O 1
ATOM 1645 N N . ILE A 1 202 ? -5.600 -0.358 0.086 1.00 90.94 202 ILE A N 1
ATOM 1646 C CA . ILE A 1 202 ? -4.806 -1.182 -0.847 1.00 90.94 202 ILE A CA 1
ATOM 1647 C C . ILE A 1 202 ? -4.944 -2.680 -0.537 1.00 90.94 202 ILE A C 1
ATOM 1649 O O . ILE A 1 202 ? -5.071 -3.494 -1.444 1.00 90.94 202 ILE A O 1
ATOM 1653 N N . LEU A 1 203 ? -4.925 -3.052 0.745 1.00 90.38 203 LEU A N 1
ATOM 1654 C CA . LEU A 1 203 ? -4.944 -4.460 1.154 1.00 90.38 203 LEU A CA 1
ATOM 1655 C C . LEU A 1 203 ? -6.323 -5.113 1.049 1.00 90.38 2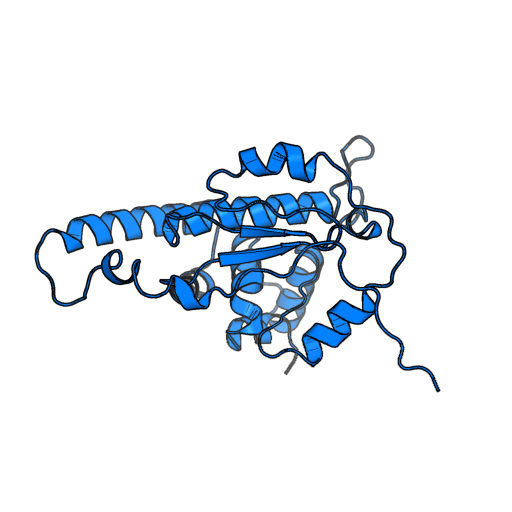03 LEU A C 1
ATOM 1657 O O . LEU A 1 203 ? -6.416 -6.317 0.831 1.00 90.38 203 LEU A O 1
ATOM 1661 N N . LEU A 1 204 ? -7.389 -4.347 1.278 1.00 90.88 204 LEU A N 1
ATOM 1662 C CA . LEU A 1 204 ? -8.737 -4.891 1.447 1.00 90.88 204 LEU A CA 1
ATOM 1663 C C . LEU A 1 204 ? -9.755 -4.337 0.445 1.00 90.88 204 LEU A C 1
ATOM 1665 O O . LEU A 1 204 ? -10.861 -4.861 0.398 1.00 90.88 204 LEU A O 1
ATOM 1669 N N . GLY A 1 205 ? -9.406 -3.334 -0.363 1.00 85.19 205 GLY A N 1
ATOM 1670 C CA . GLY A 1 205 ? -10.297 -2.637 -1.299 1.00 85.19 205 GLY A CA 1
ATOM 1671 C C . GLY A 1 205 ? -11.045 -3.596 -2.212 1.00 85.19 205 GLY A C 1
ATOM 1672 O O . GLY A 1 205 ? -12.269 -3.625 -2.180 1.00 85.19 205 GLY A O 1
ATOM 1673 N N . GLY A 1 206 ? -10.324 -4.502 -2.877 1.00 82.31 206 GLY A N 1
ATOM 1674 C CA . GLY A 1 206 ? -10.943 -5.494 -3.758 1.00 82.31 206 GLY A CA 1
ATOM 1675 C C . GLY A 1 206 ? -11.893 -6.479 -3.058 1.00 82.31 206 GLY A C 1
ATOM 1676 O O . GLY A 1 206 ? -12.762 -7.053 -3.703 1.00 82.31 206 GLY A O 1
ATOM 1677 N N . THR A 1 207 ? -11.778 -6.694 -1.743 1.00 84.12 207 THR A N 1
ATOM 1678 C CA . THR A 1 207 ? -12.607 -7.682 -1.010 1.00 84.12 207 THR A CA 1
ATOM 1679 C C . THR A 1 207 ? -13.659 -7.056 -0.096 1.00 84.12 207 THR A C 1
ATOM 1681 O O . THR A 1 207 ? -14.622 -7.719 0.296 1.00 84.12 207 THR A O 1
ATOM 1684 N N . ASP A 1 208 ? -13.504 -5.781 0.253 1.00 86.94 208 ASP A N 1
ATOM 1685 C CA . ASP A 1 208 ? -14.352 -5.065 1.192 1.00 86.94 208 ASP A CA 1
ATOM 1686 C C . ASP A 1 208 ? -15.068 -3.917 0.483 1.00 86.94 208 ASP A C 1
ATOM 1688 O O . ASP A 1 208 ? -14.555 -2.807 0.361 1.00 86.94 208 ASP A O 1
ATOM 1692 N N . SER A 1 209 ? -16.317 -4.180 0.094 1.00 84.69 209 SER A N 1
ATOM 1693 C CA . SER A 1 209 ? -17.173 -3.215 -0.614 1.00 84.69 209 SER A CA 1
ATOM 1694 C C . SER A 1 209 ? -17.269 -1.828 0.034 1.00 84.69 209 SER A C 1
ATOM 1696 O O . SER A 1 209 ? -17.519 -0.854 -0.660 1.00 84.69 209 SER A O 1
ATOM 1698 N N . TRP A 1 210 ? -17.079 -1.689 1.353 1.00 88.31 210 TRP A N 1
ATOM 1699 C CA . TRP A 1 210 ? -17.101 -0.362 1.974 1.00 88.31 210 TRP A CA 1
ATOM 1700 C C . TRP A 1 210 ? -15.817 0.427 1.701 1.00 88.31 210 TRP A C 1
ATOM 1702 O O . TRP A 1 210 ? -15.883 1.651 1.574 1.00 88.31 210 TRP A O 1
ATOM 1712 N N . LEU A 1 211 ? -14.669 -0.257 1.655 1.00 85.81 211 LEU A N 1
ATOM 1713 C CA . LEU A 1 211 ? -13.378 0.329 1.283 1.00 85.81 211 LEU A CA 1
ATOM 1714 C C . LEU A 1 211 ? -13.319 0.608 -0.217 1.00 85.81 211 LEU A C 1
ATOM 1716 O O . LEU A 1 211 ? -12.781 1.639 -0.618 1.00 85.81 211 LEU A O 1
ATOM 1720 N N . ASP A 1 212 ? -13.905 -0.274 -1.020 1.00 82.50 212 ASP A N 1
ATOM 1721 C CA . ASP A 1 212 ? -14.084 -0.077 -2.455 1.00 82.50 212 ASP A CA 1
ATOM 1722 C C . ASP A 1 212 ? -14.940 1.170 -2.732 1.00 82.50 212 ASP A C 1
ATOM 1724 O O . ASP A 1 212 ? -14.469 2.151 -3.294 1.00 82.50 212 ASP A O 1
ATOM 1728 N N . ASP A 1 213 ? -16.126 1.248 -2.118 1.00 84.12 213 ASP A N 1
ATOM 1729 C CA . ASP A 1 213 ? -17.040 2.392 -2.211 1.00 84.12 213 ASP A CA 1
ATOM 1730 C C . ASP A 1 213 ? -16.434 3.722 -1.692 1.00 84.12 213 ASP A C 1
ATOM 1732 O O . ASP A 1 213 ? -17.086 4.771 -1.765 1.00 84.12 213 ASP A O 1
ATOM 1736 N N . CYS A 1 214 ? -15.269 3.738 -1.026 1.00 79.50 214 CYS A N 1
ATOM 1737 C CA . CYS A 1 214 ? -14.732 4.956 -0.398 1.00 79.50 214 CYS A CA 1
ATOM 1738 C C . CYS A 1 214 ? -14.449 6.078 -1.406 1.00 79.50 214 CYS A C 1
ATOM 1740 O O . CYS A 1 214 ? -14.717 7.239 -1.077 1.00 79.50 214 CYS A O 1
ATOM 1742 N N . ASN A 1 215 ? -13.959 5.739 -2.598 1.00 73.88 215 ASN A N 1
ATOM 1743 C CA . ASN A 1 215 ? -13.638 6.667 -3.684 1.00 73.88 215 ASN A CA 1
ATOM 1744 C C . ASN A 1 215 ? -14.683 6.672 -4.820 1.00 73.88 215 ASN A C 1
ATOM 1746 O O . ASN A 1 215 ? -14.619 7.542 -5.688 1.00 73.88 215 ASN A O 1
ATOM 1750 N N . GLU A 1 216 ? -15.712 5.819 -4.782 1.00 75.38 216 GLU A N 1
ATOM 1751 C CA . GLU A 1 216 ? -16.761 5.783 -5.810 1.00 75.38 216 GLU A CA 1
ATOM 1752 C C . GLU A 1 216 ? -17.931 6.754 -5.546 1.00 75.38 216 GLU A C 1
ATOM 1754 O O . GLU A 1 216 ? -18.441 6.895 -4.429 1.00 75.38 216 GLU A O 1
ATOM 1759 N N . LYS A 1 217 ? -18.412 7.425 -6.604 1.00 56.62 217 LYS A N 1
ATOM 1760 C CA . LYS A 1 217 ? -19.686 8.163 -6.562 1.00 56.62 217 LYS A CA 1
ATOM 1761 C C . LYS A 1 217 ? -20.838 7.196 -6.825 1.00 56.62 217 LYS A C 1
ATOM 1763 O O . LYS A 1 217 ? -20.936 6.672 -7.930 1.00 56.62 217 LYS A O 1
ATOM 1768 N N . LYS A 1 218 ? -21.732 7.037 -5.848 1.00 47.31 218 LYS A N 1
ATOM 1769 C CA . LYS A 1 218 ? -23.060 6.440 -6.069 1.00 47.31 218 LYS A CA 1
ATOM 1770 C C . LYS A 1 218 ? -24.015 7.425 -6.736 1.00 47.31 218 LYS A C 1
ATOM 1772 O O . LYS A 1 218 ? -23.921 8.637 -6.428 1.00 47.31 218 LYS A O 1
#

Mean predicted aligned error: 9.59 Å

Secondary structure (DSSP, 8-state):
-----PPPPSSPPPP-GGGSTTTGGGSSPPTT--SHHHHHHHHHHHHHHHHHHHTT--HHHHHHHGGGTTPPPEEEE--BGGGGSB-S----TTSPPPBHHHHHHHHHHHHHHHHHHH-TT-EEEEESSS--EEEE--GGGHHHHHHSPPB-----THHHHHHHTTSTT------HHHHHHHHHHHH-TT----HHHHHHHHHHTTT-HHHHTTT---

Nearest PDB structures (foldseek):
  9fa7-assembly1_B  TM=5.589E-01  e=2.478E-01  Homo sapiens

Sequence (218 aa):
MNSDEYPQPSAPPPPPYYEHVNDNRHLYPDPHSTRNDSESRDSYMANFNKFVNRYEISRAFADRLHALRGCEIVFIC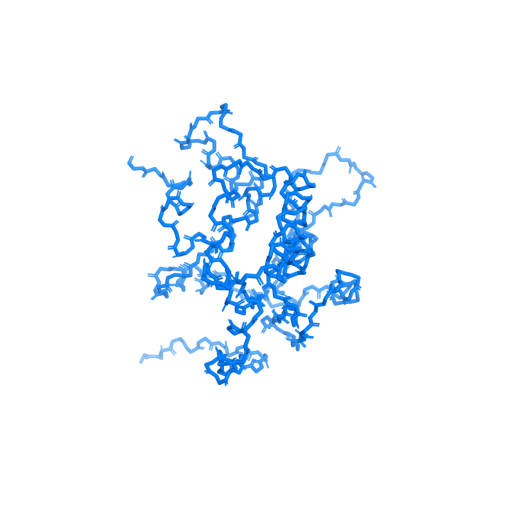DDSGSMTAPIGEMNDPFGKQVTRWDELKRIVSIVVDLANVFDPDGIDVYFLNREPIFHVHDSSELDNLFAVAPEDDNQSMKYLNDWDKTIPNLDVVADYRNEKKEVQMCRGKDFQFSFGDYIVKILLGGTDSWLDDCNEKK

Foldseek 3Di:
DDDPPPDAQPEDDDDPPVPPLPPCPVLQDDPPDDDVNVVSVVVLVVLLVVLCVVQVPDPVLSVCLCVCASPAAEAEDELELQQQQFDDDDPDPPDDGQGNLNQVLVLVQSVLSSCVSHPVQGHKYHYRHDYIDGSDNHSVVCVVVSVDHRYHPVDDPVVLVVCCVPPQLDDDDDPPVVQVVLLCVAVHVPDDDTVSSVSSLNRCLRPDVVSVCSRDHD

pLDDT: mean 79.16, std 16.56, range [36.28, 97.25]